Protein AF-A0A661G0C8-F1 (afdb_monomer)

Structure (mmCIF, N/CA/C/O backbone):
data_AF-A0A661G0C8-F1
#
_entry.id   AF-A0A661G0C8-F1
#
loop_
_atom_site.group_PDB
_atom_site.id
_atom_site.type_symbol
_atom_site.label_atom_id
_atom_site.label_alt_id
_atom_site.label_comp_id
_atom_site.label_asym_id
_atom_site.label_entity_id
_atom_site.label_seq_id
_atom_site.pdbx_PDB_ins_code
_atom_site.Cartn_x
_atom_site.Cartn_y
_atom_site.Cartn_z
_atom_site.occupancy
_atom_site.B_iso_or_equiv
_atom_site.auth_seq_id
_atom_site.auth_comp_id
_atom_site.auth_asym_id
_atom_site.auth_atom_id
_atom_site.pdbx_PDB_model_num
ATOM 1 N N . GLN A 1 1 ? 40.778 18.932 -29.392 1.00 34.50 1 GLN A N 1
ATOM 2 C CA . GLN A 1 1 ? 40.330 17.530 -29.372 1.00 34.50 1 GLN A CA 1
ATOM 3 C C . GLN A 1 1 ? 38.994 17.546 -28.646 1.00 34.50 1 GLN A C 1
ATOM 5 O O . GLN A 1 1 ? 38.975 17.921 -27.484 1.00 34.50 1 GLN A O 1
ATOM 10 N N . ILE A 1 2 ? 37.889 17.387 -29.379 1.00 37.47 2 ILE A N 1
ATOM 11 C CA . ILE A 1 2 ? 36.532 17.339 -28.814 1.00 37.47 2 ILE A CA 1
ATOM 12 C C . ILE A 1 2 ? 36.236 15.849 -28.697 1.00 37.47 2 ILE A C 1
ATOM 14 O O . ILE A 1 2 ? 36.049 15.200 -29.720 1.00 37.47 2 ILE A O 1
ATOM 18 N N . ASP A 1 3 ? 36.336 15.325 -27.482 1.00 46.72 3 ASP A N 1
ATOM 19 C CA . ASP A 1 3 ? 36.313 13.892 -27.171 1.00 46.72 3 ASP A CA 1
ATOM 20 C C . ASP A 1 3 ? 35.103 13.593 -26.272 1.00 46.72 3 ASP A C 1
ATOM 22 O O . ASP A 1 3 ? 35.234 13.063 -25.181 1.00 46.72 3 ASP A O 1
ATOM 26 N N . ASP A 1 4 ? 33.919 14.047 -26.695 1.00 51.88 4 ASP A N 1
ATOM 27 C CA . ASP A 1 4 ? 32.656 13.815 -25.987 1.00 51.88 4 ASP A CA 1
ATOM 28 C C . ASP A 1 4 ? 31.563 13.468 -27.008 1.00 51.88 4 ASP A C 1
ATOM 30 O O . ASP A 1 4 ? 31.320 14.225 -27.953 1.00 51.88 4 ASP A O 1
ATOM 34 N N . GLU A 1 5 ? 30.911 12.319 -26.820 1.00 61.88 5 GLU A N 1
ATOM 35 C CA . GLU A 1 5 ? 29.908 11.756 -27.729 1.00 61.88 5 GLU A CA 1
ATOM 36 C C . GLU A 1 5 ? 28.669 12.669 -27.838 1.00 61.88 5 GLU A C 1
ATOM 38 O O . GLU A 1 5 ? 27.833 12.768 -26.935 1.00 61.88 5 GLU A O 1
ATOM 43 N N . LEU A 1 6 ? 28.555 13.382 -28.963 1.00 59.53 6 LEU A N 1
ATOM 44 C CA . LEU A 1 6 ? 27.389 14.190 -29.309 1.00 59.53 6 LEU A CA 1
ATOM 45 C C . LEU A 1 6 ? 26.377 13.308 -30.050 1.00 59.53 6 LEU A C 1
ATOM 47 O O . LEU A 1 6 ? 26.647 12.848 -31.160 1.00 59.53 6 LEU A O 1
ATOM 51 N N . PHE A 1 7 ? 25.200 13.097 -29.465 1.00 67.44 7 PHE A N 1
ATOM 52 C CA . PHE A 1 7 ? 24.155 12.275 -30.070 1.00 67.44 7 PHE A CA 1
ATOM 53 C C . PHE A 1 7 ? 23.134 13.158 -30.785 1.00 67.44 7 PHE A C 1
ATOM 55 O O . PHE A 1 7 ? 22.632 14.132 -30.220 1.00 67.44 7 PHE A O 1
ATOM 62 N N . GLN A 1 8 ? 22.814 12.817 -32.031 1.00 76.19 8 GLN A N 1
ATOM 63 C CA . GLN A 1 8 ? 21.792 13.508 -32.810 1.00 76.19 8 GLN A CA 1
ATOM 64 C C . GLN A 1 8 ? 20.491 12.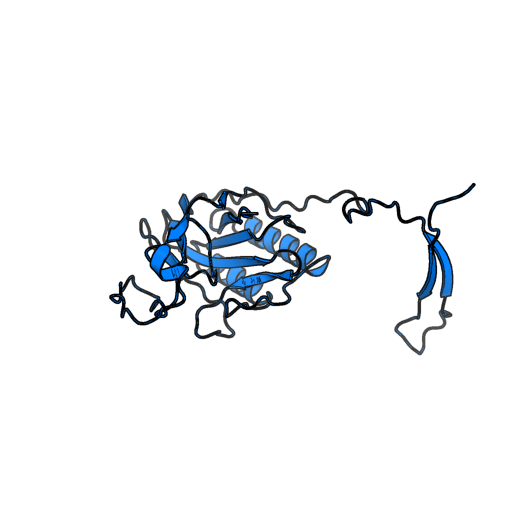709 -32.787 1.00 76.19 8 GLN A C 1
ATOM 66 O O . GLN A 1 8 ? 20.464 11.545 -33.185 1.00 76.19 8 GLN A O 1
ATOM 71 N N . TYR A 1 9 ? 19.406 13.362 -32.382 1.00 72.69 9 TYR A N 1
ATOM 72 C CA . TYR A 1 9 ? 18.067 12.787 -32.381 1.00 72.69 9 TYR A CA 1
ATOM 73 C C . TYR A 1 9 ? 17.151 13.550 -33.333 1.00 72.69 9 TYR A C 1
ATOM 75 O O . TYR A 1 9 ? 17.247 14.772 -33.476 1.00 72.69 9 TYR A O 1
ATOM 83 N N . TRP A 1 10 ? 16.242 12.809 -33.959 1.00 76.88 10 TRP A N 1
ATOM 84 C CA . TRP A 1 10 ? 15.170 13.347 -34.788 1.00 76.88 10 TRP A CA 1
ATOM 85 C C . TRP A 1 10 ? 13.856 13.187 -34.039 1.00 76.88 10 TRP A C 1
ATOM 87 O O . TRP A 1 10 ? 13.432 12.067 -33.761 1.00 76.88 10 TRP A O 1
ATOM 97 N N . ILE A 1 11 ? 13.218 14.304 -33.704 1.00 78.00 11 ILE A N 1
ATOM 98 C CA . ILE A 1 11 ? 11.911 14.306 -33.050 1.00 78.00 11 ILE A CA 1
ATOM 99 C C . ILE A 1 11 ? 10.881 14.653 -34.114 1.00 78.00 11 ILE A C 1
ATOM 101 O O . ILE A 1 11 ? 10.992 15.687 -34.770 1.00 78.00 11 ILE A O 1
ATOM 105 N N . THR A 1 12 ? 9.894 13.775 -34.284 1.00 79.88 12 THR A N 1
ATOM 106 C CA . THR A 1 12 ? 8.773 13.971 -35.207 1.00 79.88 12 THR A CA 1
ATOM 107 C C . THR A 1 12 ? 7.481 13.968 -34.407 1.00 79.88 12 THR A C 1
ATOM 109 O O . THR A 1 12 ? 7.162 12.982 -33.748 1.00 79.88 12 THR A O 1
ATOM 112 N N . ILE A 1 13 ? 6.749 15.077 -34.455 1.00 79.19 13 ILE A N 1
ATOM 113 C CA . ILE A 1 13 ? 5.451 15.235 -33.805 1.00 79.19 13 ILE A CA 1
ATOM 114 C C . ILE A 1 13 ? 4.390 15.112 -34.891 1.00 79.19 13 ILE A C 1
ATOM 116 O O . ILE A 1 13 ? 4.340 15.928 -35.813 1.00 79.19 13 ILE A O 1
ATOM 120 N N . THR A 1 14 ? 3.561 14.075 -34.783 1.00 81.38 14 THR A N 1
ATOM 121 C CA . THR A 1 14 ? 2.454 13.827 -35.713 1.00 81.38 14 THR A CA 1
ATOM 122 C C . THR A 1 14 ? 1.134 14.100 -34.993 1.00 81.38 14 THR A C 1
ATOM 124 O O . THR A 1 14 ? 0.958 13.593 -33.880 1.00 81.38 14 THR A O 1
ATOM 127 N N . PRO A 1 15 ? 0.220 14.895 -35.577 1.00 77.06 15 PRO A N 1
ATOM 128 C CA . PRO A 1 15 ? -1.116 15.075 -35.025 1.00 77.06 15 PRO A CA 1
ATOM 129 C C . PRO A 1 15 ? -1.840 13.731 -34.914 1.00 77.06 15 PRO A C 1
ATOM 131 O O . PRO A 1 15 ? -1.713 12.871 -35.782 1.00 77.06 15 PRO A O 1
ATOM 134 N N . VAL A 1 16 ? -2.592 13.547 -33.830 1.00 75.06 16 VAL A N 1
ATOM 135 C CA . VAL A 1 16 ? -3.344 12.306 -33.569 1.00 75.06 16 VAL A CA 1
ATOM 136 C C . VAL A 1 16 ? -4.598 12.214 -34.446 1.00 75.06 16 VAL A C 1
ATOM 138 O O . VAL A 1 16 ? -5.063 11.118 -34.746 1.00 75.06 16 VAL A O 1
ATOM 141 N N . ASP A 1 17 ? -5.133 13.363 -34.856 1.00 76.44 17 ASP A N 1
ATOM 142 C CA . ASP A 1 17 ? -6.307 13.459 -35.716 1.00 76.44 17 ASP A CA 1
ATOM 143 C C . ASP A 1 17 ? -5.880 13.561 -37.187 1.00 76.44 17 ASP A C 1
ATOM 145 O O . ASP A 1 17 ? -5.104 14.446 -37.555 1.00 76.44 17 ASP A O 1
ATOM 149 N N . ALA A 1 18 ? -6.376 12.636 -38.011 1.00 64.50 18 ALA A N 1
ATOM 150 C CA . ALA A 1 18 ? -6.033 12.532 -39.426 1.00 64.50 18 ALA A CA 1
ATOM 151 C C . ALA A 1 18 ? -6.626 13.672 -40.270 1.00 64.50 18 ALA A C 1
ATOM 153 O O . ALA A 1 18 ? -6.103 13.948 -41.348 1.00 64.50 18 ALA A O 1
ATOM 154 N N . ASP A 1 19 ? -7.661 14.349 -39.759 1.00 74.81 19 ASP A N 1
ATOM 155 C CA . ASP A 1 19 ? -8.306 15.498 -40.406 1.00 74.81 19 ASP A CA 1
ATOM 156 C C . ASP A 1 19 ? -7.775 16.845 -39.868 1.00 74.81 19 ASP A C 1
ATOM 158 O O . ASP A 1 19 ? -8.344 17.906 -40.128 1.00 74.81 19 ASP A O 1
ATOM 162 N N . SER A 1 20 ? -6.681 16.830 -39.096 1.00 72.69 20 SER A N 1
ATOM 163 C CA . SER A 1 20 ? -6.057 18.048 -38.578 1.00 72.69 20 SER A CA 1
ATOM 164 C C . SER A 1 20 ? -5.265 18.785 -39.662 1.00 72.69 20 SER A C 1
ATOM 166 O O . SER A 1 20 ? -4.346 18.229 -40.257 1.00 72.69 20 SER A O 1
ATOM 168 N N . ASP A 1 21 ? -5.525 20.086 -39.824 1.00 76.19 21 ASP A N 1
ATOM 169 C CA . ASP A 1 21 ? -4.741 20.989 -40.688 1.00 76.19 21 ASP A CA 1
ATOM 170 C C . ASP A 1 21 ? -3.297 21.230 -40.190 1.00 76.19 21 ASP A C 1
ATOM 172 O O . ASP A 1 21 ? -2.526 21.972 -40.806 1.00 76.19 21 ASP A O 1
ATOM 176 N N . MET A 1 22 ? -2.911 20.658 -39.044 1.00 66.25 22 MET A N 1
ATOM 177 C CA . MET A 1 22 ? -1.579 20.840 -38.479 1.00 66.25 22 MET A CA 1
ATOM 178 C C . MET A 1 22 ? -0.565 19.937 -39.203 1.00 66.25 22 MET A C 1
ATOM 180 O O . MET A 1 22 ? -0.700 18.716 -39.166 1.00 66.25 22 MET A O 1
ATOM 184 N N . PRO A 1 23 ? 0.487 20.486 -39.836 1.00 73.12 23 PRO A N 1
ATOM 185 C CA . PRO A 1 23 ? 1.487 19.663 -40.504 1.00 73.12 23 PRO A CA 1
ATOM 186 C C . PRO A 1 23 ? 2.342 18.902 -39.484 1.00 73.12 23 PRO A C 1
ATOM 188 O O . PRO A 1 23 ? 2.612 19.396 -38.389 1.00 73.12 23 PRO A O 1
ATOM 191 N N . THR A 1 24 ? 2.829 17.718 -39.865 1.00 79.44 24 THR A N 1
ATOM 192 C CA . THR A 1 24 ? 3.857 17.003 -39.099 1.00 79.44 24 THR A CA 1
ATOM 193 C C . THR A 1 24 ? 5.080 17.900 -38.921 1.00 79.44 24 THR A C 1
ATOM 195 O O . THR A 1 24 ? 5.656 18.388 -39.895 1.00 79.44 24 THR A O 1
ATOM 198 N N . LEU A 1 25 ? 5.489 18.105 -37.670 1.00 76.69 25 LEU A N 1
ATOM 199 C CA . LEU A 1 25 ? 6.657 18.911 -37.334 1.00 76.69 25 LEU A CA 1
ATOM 200 C C . LEU A 1 25 ? 7.832 17.986 -37.030 1.00 76.69 25 LEU A C 1
ATOM 202 O O . LEU A 1 25 ? 7.742 17.133 -36.146 1.00 76.69 25 LEU A O 1
ATOM 206 N N . SER A 1 26 ? 8.948 18.185 -37.728 1.00 79.31 26 SER A N 1
ATOM 207 C CA . SER A 1 26 ? 10.201 17.476 -37.460 1.00 79.31 26 SER A CA 1
ATOM 208 C C . SER A 1 26 ? 11.300 18.469 -37.111 1.00 79.31 26 SER A C 1
ATOM 210 O O . SER A 1 26 ? 11.477 19.476 -37.793 1.00 79.31 26 SER A O 1
ATOM 212 N N . SER A 1 27 ? 12.056 18.173 -36.058 1.00 73.94 27 SER A N 1
ATOM 213 C CA . SER A 1 27 ? 13.219 18.961 -35.648 1.00 73.94 27 SER A CA 1
ATOM 214 C C . SER A 1 27 ? 14.361 18.041 -35.230 1.00 73.94 27 SER A C 1
ATOM 216 O O . SER A 1 27 ? 14.133 16.937 -34.723 1.00 73.94 27 SER A O 1
ATOM 218 N N . ASN A 1 28 ? 15.596 18.488 -35.452 1.00 70.19 28 ASN A N 1
ATOM 219 C CA . ASN A 1 28 ? 16.790 17.808 -34.977 1.00 70.19 28 ASN A CA 1
ATOM 220 C C . ASN A 1 28 ? 17.304 18.463 -33.692 1.00 70.19 28 ASN A C 1
ATOM 222 O O . ASN A 1 28 ? 17.418 19.682 -33.588 1.00 70.19 28 ASN A O 1
ATOM 226 N N . ALA A 1 29 ? 17.659 17.631 -32.718 1.00 74.56 29 ALA A N 1
ATOM 227 C CA . ALA A 1 29 ? 18.289 18.070 -31.483 1.00 74.56 29 ALA A CA 1
ATOM 228 C C . ALA A 1 29 ? 19.624 17.347 -31.307 1.00 74.56 29 ALA A C 1
ATOM 230 O O . ALA A 1 29 ? 19.714 16.130 -31.486 1.00 74.56 29 ALA A O 1
ATOM 231 N N . TYR A 1 30 ? 20.657 18.105 -30.942 1.00 71.44 30 TYR A N 1
ATOM 232 C CA . TYR A 1 30 ? 21.939 17.556 -30.519 1.00 71.44 30 TYR A CA 1
ATOM 233 C C . TYR A 1 30 ? 21.961 17.519 -28.999 1.00 71.44 30 TYR A C 1
ATOM 235 O O . TYR A 1 30 ? 21.834 18.557 -28.348 1.00 71.44 30 TYR A O 1
ATOM 243 N N . ILE A 1 31 ? 22.106 16.325 -28.437 1.00 67.12 31 ILE A N 1
ATOM 244 C CA . ILE A 1 31 ? 22.124 16.115 -26.995 1.00 67.12 31 ILE A CA 1
ATOM 245 C C . ILE A 1 31 ? 23.509 15.608 -26.618 1.00 67.12 31 ILE A C 1
ATOM 247 O O . ILE A 1 31 ? 23.975 14.582 -27.114 1.00 67.12 31 ILE A O 1
ATOM 251 N N . ARG A 1 32 ? 24.167 16.338 -25.719 1.00 66.12 32 ARG A N 1
ATOM 252 C CA . ARG A 1 32 ? 25.371 15.861 -25.044 1.00 66.12 32 ARG A CA 1
ATOM 253 C C . ARG A 1 32 ? 24.924 15.079 -23.816 1.00 66.12 32 ARG A C 1
ATOM 255 O O . ARG A 1 32 ? 24.377 15.665 -22.885 1.00 66.12 32 ARG A O 1
ATOM 262 N N . ILE A 1 33 ? 25.130 13.767 -23.837 1.00 57.38 33 ILE A N 1
ATOM 263 C CA . ILE A 1 33 ? 24.841 12.889 -22.703 1.00 57.38 33 ILE A CA 1
ATOM 264 C C . ILE A 1 33 ? 26.143 12.801 -21.895 1.00 57.38 33 ILE A C 1
ATOM 266 O O . ILE A 1 33 ? 27.083 12.171 -22.369 1.00 57.38 33 ILE A O 1
ATOM 270 N N . PRO A 1 34 ? 26.280 13.469 -20.734 1.00 49.12 34 PRO A N 1
ATOM 271 C CA . PRO A 1 34 ? 27.475 13.302 -19.910 1.00 49.12 34 PRO A CA 1
ATOM 272 C C . PRO A 1 34 ? 27.651 11.825 -19.525 1.00 49.12 34 PRO A C 1
ATOM 274 O O . PRO A 1 34 ? 26.665 11.168 -19.201 1.00 49.12 34 PRO A O 1
ATOM 277 N N . GLU A 1 35 ? 28.894 11.323 -19.479 1.00 52.88 35 GLU A N 1
ATOM 278 C CA . GLU A 1 35 ? 29.243 9.928 -19.110 1.00 52.88 35 GLU A CA 1
ATOM 279 C C . GLU A 1 35 ? 28.637 9.461 -17.768 1.00 52.88 35 GLU A C 1
ATOM 281 O O . GLU A 1 35 ? 28.561 8.271 -17.472 1.00 52.88 35 GLU A O 1
ATOM 286 N N . LYS A 1 36 ? 28.162 10.407 -16.949 1.00 44.09 36 LYS A N 1
ATOM 287 C CA . LYS A 1 36 ? 27.339 10.173 -15.762 1.00 44.09 36 LYS A CA 1
ATOM 288 C C . LYS A 1 36 ? 25.913 10.667 -15.988 1.00 44.09 36 LYS A C 1
ATOM 290 O O . LYS A 1 36 ? 25.457 11.591 -15.316 1.00 44.09 36 LYS A O 1
ATOM 295 N N . PHE A 1 37 ? 25.192 10.050 -16.916 1.00 39.72 37 PHE A N 1
ATOM 296 C CA . PHE A 1 37 ? 23.749 10.236 -17.004 1.00 39.72 37 PHE A CA 1
ATOM 297 C C . PHE A 1 37 ? 23.081 9.404 -15.905 1.00 39.72 37 PHE A C 1
ATOM 299 O O . PHE A 1 37 ? 22.673 8.264 -16.103 1.00 39.72 37 PHE A O 1
ATOM 306 N N . SER A 1 38 ? 23.017 9.969 -14.701 1.00 41.97 38 SER A N 1
ATOM 307 C CA . SER A 1 38 ? 21.996 9.574 -13.736 1.00 41.97 38 SER A CA 1
ATOM 308 C C . SER A 1 38 ? 20.711 10.283 -14.145 1.00 41.97 38 SER A C 1
ATOM 310 O O . SER A 1 38 ? 20.722 11.501 -14.316 1.00 41.97 38 SER A O 1
ATOM 312 N N . ALA A 1 39 ? 19.604 9.552 -14.277 1.00 42.09 39 ALA A N 1
ATOM 313 C CA . ALA A 1 39 ? 18.277 10.073 -14.625 1.00 42.09 39 ALA A CA 1
ATOM 314 C C . ALA A 1 39 ? 17.695 11.096 -13.611 1.00 42.09 39 ALA A C 1
ATOM 316 O O . ALA A 1 39 ? 16.520 11.432 -13.673 1.00 42.09 39 ALA A O 1
ATOM 317 N N . ALA A 1 40 ? 18.508 11.606 -12.684 1.00 44.16 40 ALA A N 1
ATOM 318 C CA . ALA A 1 40 ? 18.145 12.524 -11.612 1.00 44.16 40 ALA A CA 1
ATOM 319 C C . ALA A 1 40 ? 18.230 14.022 -11.984 1.00 44.16 40 ALA A C 1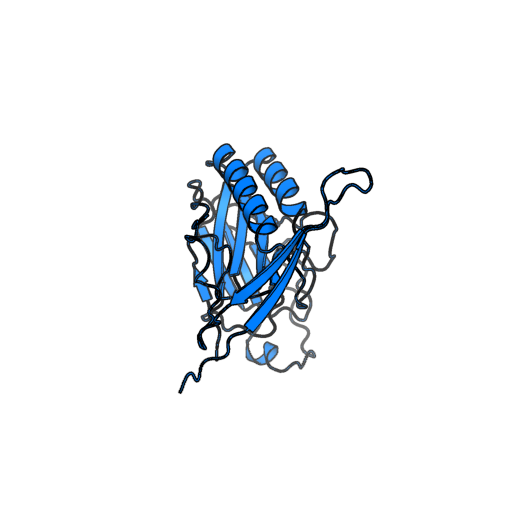
ATOM 321 O O . ALA A 1 40 ? 18.054 14.865 -11.110 1.00 44.16 40 ALA A O 1
ATOM 322 N N . ALA A 1 41 ? 18.553 14.381 -13.234 1.00 35.41 41 ALA A N 1
ATOM 323 C CA . ALA A 1 41 ? 18.856 15.771 -13.613 1.00 35.41 41 ALA A CA 1
ATOM 324 C C . ALA A 1 41 ? 17.807 16.468 -14.504 1.00 35.41 41 ALA A C 1
ATOM 326 O O . ALA A 1 41 ? 18.058 17.578 -14.972 1.00 35.41 41 ALA A O 1
ATOM 327 N N . LEU A 1 42 ? 16.640 15.863 -14.736 1.00 36.91 42 LEU A N 1
ATOM 328 C CA . LEU A 1 42 ? 15.519 16.538 -15.391 1.00 36.91 42 LEU A CA 1
ATOM 329 C C . LEU A 1 42 ? 14.352 16.644 -14.414 1.00 36.91 42 LEU A C 1
ATOM 331 O O . LEU A 1 42 ? 13.916 15.643 -13.857 1.00 36.91 42 LEU A O 1
ATOM 335 N N . GLU A 1 43 ? 13.860 17.877 -14.293 1.00 37.50 43 GLU A N 1
ATOM 336 C CA . GLU A 1 43 ? 12.795 18.371 -13.416 1.00 37.50 43 GLU A CA 1
ATOM 337 C C . GLU A 1 43 ? 13.281 18.740 -12.003 1.00 37.50 43 GLU A C 1
ATOM 339 O O . GLU A 1 43 ? 14.053 17.991 -11.398 1.00 37.50 43 GLU A O 1
ATOM 344 N N . PRO A 1 44 ? 12.826 19.870 -11.415 1.00 35.41 44 PRO A N 1
ATOM 345 C CA . PRO A 1 44 ? 12.812 19.940 -9.964 1.00 35.41 44 PRO A CA 1
ATOM 346 C C . PRO A 1 44 ? 12.060 18.686 -9.527 1.00 35.41 44 PRO A C 1
ATOM 348 O O . PRO A 1 44 ? 10.936 18.473 -9.982 1.00 35.41 44 PRO A O 1
ATOM 351 N N . GLU A 1 45 ? 12.688 17.821 -8.726 1.00 43.31 45 GLU A N 1
ATOM 352 C CA . GLU A 1 45 ? 11.965 16.776 -8.016 1.00 43.31 45 GLU A CA 1
ATOM 353 C C . GLU A 1 45 ? 10.826 17.492 -7.294 1.00 43.31 45 GLU A C 1
ATOM 355 O O . GLU A 1 45 ? 11.003 18.039 -6.203 1.00 43.31 45 GLU A O 1
ATOM 360 N N . VAL A 1 46 ? 9.641 17.530 -7.902 1.00 42.78 46 VAL A N 1
ATOM 361 C CA . VAL A 1 46 ? 8.420 17.714 -7.155 1.00 42.78 46 VAL A CA 1
ATOM 362 C C . VAL A 1 46 ? 8.407 16.457 -6.315 1.00 42.78 46 VAL A C 1
ATOM 364 O O . VAL A 1 46 ? 8.008 15.381 -6.764 1.00 42.78 46 VAL A O 1
ATOM 367 N N . ARG A 1 47 ? 8.989 16.571 -5.121 1.00 45.94 47 ARG A N 1
ATOM 368 C CA . ARG A 1 47 ? 8.881 15.593 -4.060 1.00 45.94 47 ARG A CA 1
ATOM 369 C C . ARG A 1 47 ? 7.414 15.601 -3.689 1.00 45.94 47 ARG A C 1
ATOM 371 O O . ARG A 1 47 ? 7.014 16.236 -2.720 1.00 45.94 47 ARG A O 1
ATOM 378 N N . ILE A 1 48 ? 6.604 14.919 -4.490 1.00 51.34 48 ILE A N 1
ATOM 379 C CA . ILE A 1 48 ? 5.281 14.486 -4.080 1.00 51.34 48 ILE A CA 1
ATOM 380 C C . ILE A 1 48 ? 5.546 13.381 -3.069 1.00 51.34 48 ILE A C 1
ATOM 382 O O . ILE A 1 48 ? 5.517 12.192 -3.366 1.00 51.34 48 ILE A O 1
ATOM 386 N N . SER A 1 49 ? 5.938 13.815 -1.877 1.00 55.94 49 SER A N 1
ATOM 387 C CA . SER A 1 49 ? 5.950 12.998 -0.690 1.00 55.94 49 SER A CA 1
ATOM 388 C C . SER A 1 49 ? 4.561 13.154 -0.114 1.00 55.94 49 SER A C 1
ATOM 390 O O . SER A 1 49 ? 4.244 14.194 0.461 1.00 55.94 49 SER A O 1
ATOM 392 N N . MET A 1 50 ? 3.722 12.137 -0.287 1.00 67.69 50 MET A N 1
ATOM 393 C CA . MET A 1 50 ? 2.503 12.057 0.504 1.00 67.69 50 MET A CA 1
ATOM 394 C C . MET A 1 50 ? 2.924 12.040 1.977 1.00 67.69 50 MET A C 1
ATOM 396 O O . MET A 1 50 ? 3.721 11.187 2.382 1.00 67.69 50 MET A O 1
ATOM 400 N N . ALA A 1 51 ? 2.464 13.027 2.746 1.00 63.00 51 ALA A N 1
ATOM 401 C CA . ALA A 1 51 ? 2.739 13.090 4.171 1.00 63.00 51 ALA A CA 1
ATOM 402 C C . ALA A 1 51 ? 2.117 11.876 4.876 1.00 63.00 51 ALA A C 1
ATOM 404 O O . ALA A 1 51 ? 1.158 11.261 4.394 1.00 63.00 51 ALA A O 1
ATOM 405 N N . LYS A 1 52 ? 2.704 11.488 6.007 1.00 65.94 52 LYS A N 1
ATOM 406 C CA . LYS A 1 52 ? 2.122 10.439 6.837 1.00 65.94 52 LYS A CA 1
ATOM 407 C C . LYS A 1 52 ? 0.764 10.915 7.355 1.00 65.94 52 LYS A C 1
ATOM 409 O O . LYS A 1 52 ? 0.658 12.059 7.775 1.00 65.94 52 LYS A O 1
ATOM 414 N N . ALA A 1 53 ? -0.251 10.058 7.290 1.00 68.06 53 ALA A N 1
ATOM 415 C CA . ALA A 1 53 ? -1.547 10.380 7.873 1.00 68.06 53 ALA A CA 1
ATOM 416 C C . ALA A 1 53 ? -1.456 10.333 9.410 1.00 68.06 53 ALA A C 1
ATOM 418 O O . ALA A 1 53 ? -0.803 9.447 9.969 1.00 68.06 53 ALA A O 1
ATOM 419 N N . ASP A 1 54 ? -2.107 11.280 10.085 1.00 66.81 54 ASP A N 1
ATOM 420 C CA . ASP A 1 54 ? -1.956 11.505 11.531 1.00 66.81 54 ASP A CA 1
ATOM 421 C C . ASP A 1 54 ? -2.778 10.544 12.413 1.00 66.81 54 ASP A C 1
ATOM 423 O O . ASP A 1 54 ? -2.678 10.590 13.640 1.00 66.81 54 ASP A O 1
ATOM 427 N N . ALA A 1 55 ? -3.556 9.622 11.829 1.00 82.69 55 ALA A N 1
ATOM 428 C CA . ALA A 1 55 ? -4.408 8.710 12.596 1.00 82.69 55 ALA A CA 1
ATOM 429 C C . ALA A 1 55 ? -3.632 7.791 13.566 1.00 82.69 55 ALA A C 1
ATOM 431 O O . ALA A 1 55 ? -4.169 7.399 14.603 1.00 82.69 55 ALA A O 1
ATOM 432 N N . GLY A 1 56 ? -2.382 7.434 13.243 1.00 86.56 56 GLY A N 1
ATOM 433 C CA . GLY A 1 56 ? -1.422 6.819 14.172 1.00 86.56 56 GLY A CA 1
ATOM 434 C C . GLY A 1 56 ? -1.807 5.461 14.779 1.00 86.56 56 GLY A C 1
ATOM 435 O O . GLY A 1 56 ? -1.232 5.068 15.797 1.00 86.56 56 GLY A O 1
ATOM 436 N N . PHE A 1 57 ? -2.772 4.739 14.201 1.00 92.00 57 PHE A N 1
ATOM 437 C CA . PHE A 1 57 ? -3.265 3.462 14.733 1.00 92.00 57 PHE A CA 1
ATOM 438 C C . PHE A 1 57 ? -2.501 2.236 14.221 1.00 92.00 57 PHE A C 1
ATOM 440 O O . PHE A 1 57 ? -2.666 1.141 14.767 1.00 92.00 57 PHE A O 1
ATOM 447 N N . LEU A 1 58 ? -1.691 2.369 13.168 1.00 90.69 58 LEU A N 1
ATOM 448 C CA . LEU A 1 58 ? -0.694 1.363 12.824 1.00 90.69 58 LEU A CA 1
ATOM 449 C C . LEU A 1 58 ? 0.505 1.603 13.734 1.00 90.69 58 LEU A C 1
ATOM 451 O O . LEU A 1 58 ? 1.163 2.638 13.629 1.00 90.69 58 LEU A O 1
ATOM 455 N N . ASP A 1 59 ? 0.809 0.666 14.627 1.00 88.75 59 ASP A N 1
ATOM 456 C CA . ASP A 1 59 ? 1.868 0.808 15.636 1.00 88.75 59 ASP A CA 1
ATOM 457 C C . ASP A 1 59 ? 3.150 0.056 15.249 1.00 88.75 59 ASP A C 1
ATOM 459 O O . ASP A 1 59 ? 4.260 0.541 15.489 1.00 88.75 59 ASP A O 1
ATOM 463 N N . THR A 1 60 ? 2.999 -1.068 14.549 1.00 88.56 60 THR A N 1
ATOM 464 C CA . THR A 1 60 ? 4.089 -1.965 14.166 1.00 88.56 60 THR A CA 1
ATOM 465 C C . THR A 1 60 ? 4.036 -2.266 12.673 1.00 88.56 60 THR A C 1
ATOM 467 O O . THR A 1 60 ? 2.993 -2.636 12.138 1.00 88.56 60 THR A O 1
ATOM 470 N N . LEU A 1 61 ? 5.183 -2.147 12.005 1.00 89.81 61 LEU A N 1
ATOM 471 C CA . LEU A 1 61 ? 5.425 -2.714 10.682 1.00 89.81 61 LEU A CA 1
ATOM 472 C C . LEU A 1 61 ? 6.852 -3.266 10.687 1.00 89.81 61 LEU A C 1
ATOM 474 O O . LEU A 1 61 ? 7.785 -2.509 10.955 1.00 89.81 61 LEU A O 1
ATOM 478 N N . GLN A 1 62 ? 7.015 -4.561 10.419 1.00 88.31 62 GLN A N 1
ATOM 479 C CA . GLN A 1 62 ? 8.323 -5.226 10.365 1.00 88.31 62 GLN A CA 1
ATOM 480 C C . GLN A 1 62 ? 8.314 -6.428 9.418 1.00 88.31 62 GLN A C 1
ATOM 482 O O . GLN A 1 62 ? 7.257 -6.987 9.125 1.00 88.31 62 GLN A O 1
ATOM 487 N N . ILE A 1 63 ? 9.493 -6.843 8.952 1.00 85.44 63 ILE A N 1
ATOM 488 C CA . ILE A 1 63 ? 9.661 -8.130 8.267 1.00 85.44 63 ILE A CA 1
ATOM 489 C C . ILE A 1 63 ? 10.043 -9.180 9.311 1.00 85.44 63 ILE A C 1
ATOM 491 O O . ILE A 1 63 ? 11.046 -9.020 10.008 1.00 85.44 63 ILE A O 1
ATOM 495 N N . VAL A 1 64 ? 9.257 -10.253 9.400 1.00 83.00 64 VAL A N 1
ATOM 496 C CA . VAL A 1 64 ? 9.510 -11.399 10.284 1.00 83.00 64 VAL A CA 1
ATOM 497 C C . VAL A 1 64 ? 9.809 -12.656 9.483 1.00 83.00 64 VAL A C 1
ATOM 499 O O . VAL A 1 64 ? 9.305 -12.851 8.376 1.00 83.00 64 VAL A O 1
ATOM 502 N N . GLU A 1 65 ? 10.623 -13.529 10.063 1.00 78.69 65 GLU A N 1
ATOM 503 C CA . GLU A 1 65 ? 10.938 -14.840 9.501 1.00 78.69 65 GLU A CA 1
ATOM 504 C C . GLU A 1 65 ? 9.860 -15.838 9.933 1.00 78.69 65 GLU A C 1
ATOM 506 O O . GLU A 1 65 ? 9.568 -15.981 11.120 1.00 78.69 65 GLU A O 1
ATOM 511 N N . LEU A 1 66 ? 9.254 -16.530 8.969 1.00 73.12 66 LEU A N 1
ATOM 512 C CA . LEU A 1 66 ? 8.270 -17.583 9.236 1.00 73.12 66 LEU A CA 1
ATOM 513 C C . LEU A 1 66 ? 8.945 -18.935 9.496 1.00 73.12 66 LEU A C 1
ATOM 515 O O . LEU A 1 66 ? 8.360 -19.825 10.111 1.00 73.12 66 LEU A O 1
ATOM 519 N N . ARG A 1 67 ? 10.174 -19.108 8.996 1.00 67.12 67 ARG A N 1
ATOM 520 C CA . ARG A 1 67 ? 10.967 -20.336 9.100 1.00 67.12 67 ARG A CA 1
ATOM 521 C C . ARG A 1 67 ? 12.419 -20.023 9.412 1.00 67.12 67 ARG A C 1
ATOM 523 O O . ARG A 1 67 ? 12.915 -18.944 9.117 1.00 67.12 67 ARG A O 1
ATOM 530 N N . ASN A 1 68 ? 13.123 -21.019 9.947 1.00 56.91 68 ASN A N 1
ATOM 531 C CA . ASN A 1 68 ? 14.564 -20.932 10.156 1.00 56.91 68 ASN A CA 1
ATOM 532 C C . ASN A 1 68 ? 15.286 -20.695 8.813 1.00 56.91 68 ASN A C 1
ATOM 534 O O . ASN A 1 68 ? 15.164 -21.518 7.901 1.00 56.91 68 ASN A O 1
ATOM 538 N N . VAL A 1 69 ? 16.071 -19.615 8.725 1.00 53.72 69 VAL A N 1
ATOM 539 C CA . VAL A 1 69 ? 16.807 -19.141 7.532 1.00 53.72 69 VAL A CA 1
ATOM 540 C C . VAL A 1 69 ? 17.564 -20.250 6.792 1.00 53.72 69 VAL A C 1
ATOM 542 O O . VAL A 1 69 ? 17.594 -20.270 5.562 1.00 53.72 69 VAL A O 1
ATOM 545 N N . ARG A 1 70 ? 18.128 -21.234 7.510 1.00 51.34 70 ARG A N 1
ATOM 546 C CA . ARG A 1 70 ? 18.850 -22.362 6.882 1.00 51.34 70 ARG A CA 1
ATOM 547 C C . ARG A 1 70 ? 17.950 -23.252 6.022 1.00 51.34 70 ARG A C 1
ATOM 549 O O . ARG A 1 70 ? 18.416 -23.827 5.044 1.00 51.34 70 ARG A O 1
ATOM 556 N N . SER A 1 71 ? 16.672 -23.355 6.378 1.00 53.00 71 SER A N 1
ATOM 557 C CA . SER A 1 71 ? 15.672 -24.126 5.626 1.00 53.00 71 SER A CA 1
ATOM 558 C C . SER A 1 71 ? 15.179 -23.361 4.395 1.00 53.00 71 SER A C 1
ATOM 560 O O . SER A 1 71 ? 14.796 -23.984 3.411 1.00 53.00 71 SER A O 1
ATOM 562 N N . CYS A 1 72 ? 15.241 -22.028 4.438 1.00 54.69 72 CYS A N 1
ATOM 563 C CA . CYS A 1 72 ? 14.875 -21.131 3.341 1.00 54.69 72 CYS A CA 1
ATOM 564 C C . CYS A 1 72 ? 15.948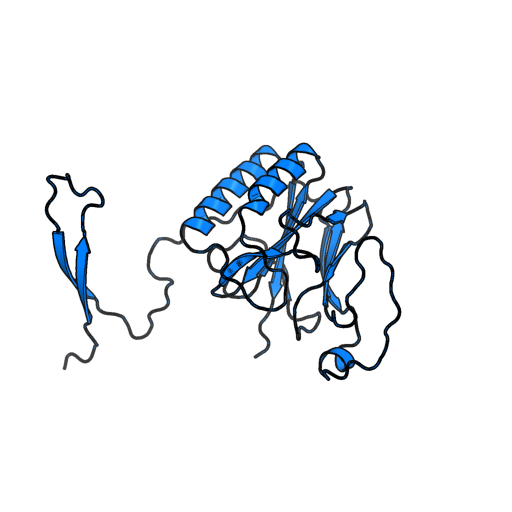 -21.061 2.250 1.00 54.69 72 CYS A C 1
ATOM 566 O O . CYS A 1 72 ? 15.629 -21.078 1.069 1.00 54.69 72 CYS A O 1
ATOM 568 N N . ALA A 1 73 ? 17.225 -21.086 2.635 1.00 51.28 73 ALA A N 1
ATOM 569 C CA . ALA A 1 73 ? 18.340 -21.011 1.691 1.00 51.28 73 ALA A CA 1
ATOM 570 C C . ALA A 1 73 ? 18.607 -22.313 0.905 1.00 51.28 73 ALA A C 1
ATOM 572 O O . ALA A 1 73 ? 19.324 -22.289 -0.089 1.00 51.28 73 ALA A O 1
ATOM 573 N N . SER A 1 74 ? 18.091 -23.466 1.352 1.00 46.03 74 SER A N 1
ATOM 574 C CA . SER A 1 74 ? 18.493 -24.777 0.808 1.00 46.03 74 SER A CA 1
ATOM 575 C C . SER A 1 74 ? 17.573 -25.374 -0.260 1.00 46.03 74 SER A C 1
ATOM 577 O O . SER A 1 74 ? 17.892 -26.452 -0.754 1.00 46.03 74 SER A O 1
ATOM 579 N N . GLY A 1 75 ? 16.425 -24.773 -0.599 1.00 46.66 75 GLY A N 1
ATOM 580 C CA . GLY A 1 75 ? 15.481 -25.347 -1.581 1.00 46.66 75 GLY A CA 1
ATOM 581 C C . GLY A 1 75 ? 14.994 -26.779 -1.267 1.00 46.66 75 GLY A C 1
ATOM 582 O O . GLY A 1 75 ? 14.312 -27.408 -2.074 1.00 46.66 75 GLY A O 1
ATOM 583 N N . ASN A 1 76 ? 15.338 -27.326 -0.095 1.00 40.12 76 ASN A N 1
ATOM 584 C CA . ASN A 1 76 ? 15.115 -28.722 0.260 1.00 40.12 76 ASN A CA 1
ATOM 585 C C . ASN A 1 76 ? 13.762 -28.847 0.952 1.00 40.12 76 ASN A C 1
ATOM 587 O O . ASN A 1 76 ? 13.634 -28.924 2.175 1.00 40.12 76 ASN A O 1
ATOM 591 N N . ASN A 1 77 ? 12.731 -28.853 0.120 1.00 45.59 77 ASN A N 1
ATOM 592 C CA . ASN A 1 77 ? 11.340 -28.769 0.521 1.0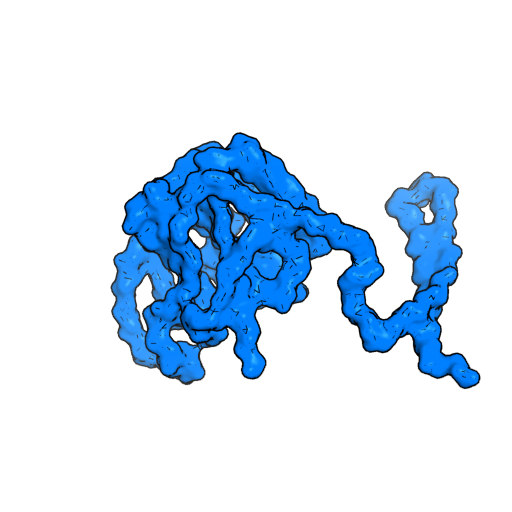0 45.59 77 ASN A CA 1
ATOM 593 C C . ASN A 1 77 ? 10.771 -30.137 0.951 1.00 45.59 77 ASN A C 1
ATOM 595 O O . ASN A 1 77 ? 9.799 -30.639 0.391 1.00 45.59 77 ASN A O 1
ATOM 599 N N . ARG A 1 78 ? 11.427 -30.810 1.911 1.00 40.38 78 ARG A N 1
ATOM 600 C CA . ARG A 1 78 ? 10.990 -32.131 2.417 1.00 40.38 78 ARG A CA 1
ATOM 601 C C . ARG A 1 78 ? 10.526 -32.150 3.868 1.00 40.38 78 ARG A C 1
ATOM 603 O O . ARG A 1 78 ? 10.028 -33.179 4.320 1.00 40.38 78 ARG A O 1
ATOM 610 N N . TYR A 1 79 ? 10.606 -31.035 4.586 1.00 41.28 79 TYR A N 1
ATOM 611 C CA . TYR A 1 79 ? 10.066 -30.956 5.939 1.00 41.28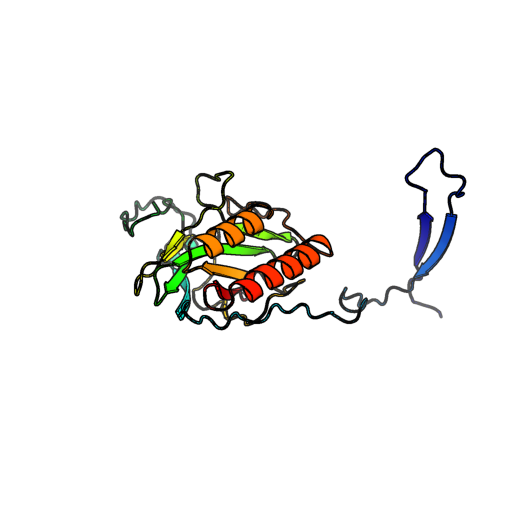 79 TYR A CA 1
ATOM 612 C C . TYR A 1 79 ? 8.684 -30.303 5.917 1.00 41.28 79 TYR A C 1
ATOM 614 O O . TYR A 1 79 ? 8.550 -29.094 5.754 1.00 41.28 79 TYR A O 1
ATOM 622 N N . ARG A 1 80 ? 7.642 -31.134 6.085 1.00 37.19 80 ARG A N 1
ATOM 623 C CA . ARG A 1 80 ? 6.280 -30.701 6.432 1.00 37.19 80 ARG A CA 1
ATOM 624 C C . ARG A 1 80 ? 6.354 -29.870 7.716 1.00 37.19 80 ARG A C 1
ATOM 626 O O . ARG A 1 80 ? 6.392 -30.434 8.806 1.00 37.19 80 ARG A O 1
ATOM 633 N N . ALA A 1 81 ? 6.393 -28.549 7.586 1.00 40.03 81 ALA A N 1
ATOM 634 C CA . ALA A 1 81 ? 6.262 -27.659 8.726 1.00 40.03 81 ALA A CA 1
ATOM 635 C C . ALA A 1 81 ? 4.795 -27.604 9.171 1.00 40.03 81 ALA A C 1
ATOM 637 O O . ALA A 1 81 ? 3.868 -27.581 8.356 1.00 40.03 81 ALA A O 1
ATOM 638 N N . SER A 1 82 ? 4.618 -27.615 10.485 1.00 35.59 82 SER A N 1
ATOM 639 C CA . SER A 1 82 ? 3.371 -27.453 11.218 1.00 35.59 82 SER A CA 1
ATOM 640 C C . SER A 1 82 ? 2.560 -26.285 10.653 1.00 35.59 82 SER A C 1
ATOM 642 O O . SER A 1 82 ? 3.080 -25.181 10.505 1.00 35.59 82 SER A O 1
ATOM 644 N N . ARG A 1 83 ? 1.276 -26.511 10.355 1.00 38.44 83 ARG A N 1
ATOM 645 C CA . ARG A 1 83 ? 0.326 -25.426 10.079 1.00 38.44 83 ARG A CA 1
ATOM 646 C C . ARG A 1 83 ? 0.187 -24.582 11.344 1.00 38.44 83 ARG A C 1
ATOM 648 O O . ARG A 1 83 ? -0.609 -24.919 12.215 1.00 38.44 83 ARG A O 1
ATOM 655 N N . GLU A 1 84 ? 0.926 -23.486 11.442 1.00 37.25 84 GLU A N 1
ATOM 656 C CA . GLU A 1 84 ? 0.554 -22.419 12.363 1.00 37.25 84 GLU A CA 1
ATOM 657 C C . GLU A 1 84 ? -0.665 -21.708 11.781 1.00 37.25 84 GLU A C 1
ATOM 659 O O . GLU A 1 84 ? -0.589 -20.892 10.864 1.00 37.25 84 GLU A O 1
ATOM 664 N N . THR A 1 85 ? -1.834 -22.093 12.280 1.00 35.50 85 THR A N 1
ATOM 665 C CA . THR A 1 85 ? -3.102 -21.438 11.985 1.00 35.50 85 THR A CA 1
ATOM 666 C C . THR A 1 85 ? -3.182 -20.133 12.770 1.00 35.50 85 THR A C 1
ATOM 668 O O . THR A 1 85 ? -3.828 -20.078 13.816 1.00 35.50 85 THR A O 1
ATOM 671 N N . SER A 1 86 ? -2.546 -19.069 12.275 1.00 37.44 86 SER A N 1
ATOM 672 C CA . SER A 1 86 ? -3.005 -17.718 12.598 1.00 37.44 86 SER A CA 1
ATOM 673 C C . SER A 1 86 ? -4.125 -17.362 11.617 1.00 37.44 86 SER A C 1
ATOM 675 O O . SER A 1 86 ? -4.040 -17.558 10.403 1.00 37.44 86 SER A O 1
ATOM 677 N N . SER A 1 87 ? -5.272 -16.982 12.170 1.00 39.00 87 SER A N 1
ATOM 678 C CA . SER A 1 87 ? -6.531 -16.832 11.445 1.00 39.00 87 SER A CA 1
ATOM 679 C C . SER A 1 87 ? -6.385 -15.903 10.233 1.00 39.00 87 SER A C 1
ATOM 681 O O . SER A 1 87 ? -6.037 -14.738 10.412 1.00 39.00 87 SER A O 1
ATOM 683 N N . SER A 1 88 ? -6.746 -16.412 9.045 1.00 39.47 88 SER A N 1
ATOM 684 C CA . SER A 1 88 ? -6.919 -15.740 7.733 1.00 39.47 88 SER A CA 1
ATOM 685 C C . SER A 1 88 ? -5.841 -15.920 6.646 1.00 39.47 88 SER A C 1
ATOM 687 O O . SER A 1 88 ? -5.973 -15.337 5.562 1.00 39.47 88 SER A O 1
ATOM 689 N N . TYR A 1 89 ? -4.850 -16.797 6.837 1.00 43.31 89 TYR A N 1
ATOM 690 C CA . TYR A 1 89 ? -4.042 -17.315 5.725 1.00 43.31 89 TYR A CA 1
ATOM 691 C C . TYR A 1 89 ? -3.538 -18.736 6.007 1.00 43.31 89 TYR A C 1
ATOM 693 O O . TYR A 1 89 ? -3.103 -19.040 7.112 1.00 43.31 89 TYR A O 1
ATOM 701 N N . SER A 1 90 ? -3.608 -19.620 5.010 1.00 42.06 90 SER A N 1
ATOM 702 C CA . SER A 1 90 ? -2.856 -20.876 5.041 1.00 42.06 90 SER A CA 1
ATOM 703 C C . SER A 1 90 ? -1.506 -20.566 4.419 1.00 42.06 90 SER A C 1
ATOM 705 O O . SER A 1 90 ? -1.454 -20.407 3.203 1.00 42.06 90 SER A O 1
ATOM 707 N N . PHE A 1 91 ? -0.452 -20.428 5.226 1.00 49.81 91 PHE A N 1
ATOM 708 C CA . PHE A 1 91 ? 0.906 -20.309 4.693 1.00 49.81 91 PHE A CA 1
ATOM 709 C C . PHE A 1 91 ? 1.132 -21.446 3.696 1.00 49.81 91 PHE A C 1
ATOM 711 O O . PHE A 1 91 ? 0.898 -22.618 4.028 1.00 49.81 91 PHE A O 1
ATOM 718 N N . ALA A 1 92 ? 1.510 -21.100 2.463 1.00 51.56 92 ALA A N 1
ATOM 719 C CA . ALA A 1 92 ? 1.979 -22.116 1.543 1.00 51.56 92 ALA A CA 1
ATOM 720 C C . ALA A 1 92 ? 3.228 -22.731 2.182 1.00 51.56 92 ALA A C 1
ATOM 722 O O . ALA A 1 92 ? 3.945 -22.071 2.935 1.00 51.56 92 ALA A O 1
ATOM 723 N N . GLY A 1 93 ? 3.483 -24.012 1.932 1.00 51.16 93 GLY A N 1
ATOM 724 C CA . GLY A 1 93 ? 4.588 -24.749 2.548 1.00 51.16 93 GLY A CA 1
ATOM 725 C C . GLY A 1 93 ? 5.989 -24.196 2.254 1.00 51.16 93 GLY A C 1
ATOM 726 O O . GLY A 1 93 ? 6.948 -24.837 2.672 1.00 51.16 93 GLY A O 1
ATOM 727 N N . ASP A 1 94 ? 6.102 -23.042 1.597 1.00 56.66 94 ASP A N 1
ATOM 728 C CA . ASP A 1 94 ? 7.302 -22.509 0.958 1.00 56.66 94 ASP A CA 1
ATOM 729 C C . ASP A 1 94 ? 7.570 -21.039 1.368 1.00 56.66 94 ASP A C 1
ATOM 731 O O . ASP A 1 94 ? 8.609 -20.491 1.013 1.00 56.66 94 ASP A O 1
ATOM 735 N N . ASP A 1 95 ? 6.678 -20.396 2.141 1.00 67.31 95 ASP A N 1
ATOM 736 C CA . ASP A 1 95 ? 6.827 -18.987 2.544 1.00 67.31 95 ASP A CA 1
ATOM 737 C C . ASP A 1 95 ? 7.871 -18.832 3.674 1.00 67.31 95 ASP A C 1
ATOM 739 O O . ASP A 1 95 ? 7.744 -19.428 4.749 1.00 67.31 95 ASP A O 1
ATOM 743 N N . CYS A 1 96 ? 8.897 -18.006 3.447 1.00 74.31 96 CYS A N 1
ATOM 744 C CA . CYS A 1 96 ? 10.018 -17.811 4.379 1.00 74.31 96 CYS A CA 1
ATOM 745 C C . CYS A 1 96 ? 9.935 -16.533 5.215 1.00 74.31 96 CYS A C 1
ATOM 747 O O . CYS A 1 96 ? 10.407 -16.510 6.354 1.00 74.31 96 CYS A O 1
ATOM 749 N N . TYR A 1 97 ? 9.295 -15.496 4.682 1.00 79.75 97 TYR A N 1
ATOM 750 C CA . TYR A 1 97 ? 9.202 -14.180 5.306 1.00 79.75 97 TYR A CA 1
ATOM 751 C C . TYR A 1 97 ? 7.778 -13.645 5.232 1.00 79.75 97 TYR A C 1
ATOM 753 O O . TYR A 1 97 ? 7.014 -14.004 4.336 1.00 79.75 97 TYR A O 1
ATOM 761 N N . ALA A 1 98 ? 7.426 -12.759 6.157 1.00 83.88 98 ALA A N 1
ATOM 762 C CA . ALA A 1 98 ? 6.163 -12.037 6.133 1.00 83.88 98 ALA A CA 1
ATOM 763 C C . ALA A 1 98 ? 6.333 -10.583 6.575 1.00 83.88 98 ALA A C 1
ATOM 765 O O . ALA A 1 98 ? 7.167 -10.280 7.425 1.00 83.88 98 ALA A O 1
ATOM 766 N N . LEU A 1 99 ? 5.488 -9.699 6.042 1.00 87.12 99 LEU A N 1
ATOM 767 C CA . LEU A 1 99 ? 5.205 -8.409 6.661 1.00 87.12 99 LEU A CA 1
ATOM 768 C C . LEU A 1 99 ? 4.282 -8.648 7.844 1.00 87.12 99 LEU A C 1
ATOM 770 O O . LEU A 1 99 ? 3.157 -9.121 7.673 1.00 87.12 99 LEU A O 1
ATOM 774 N N . GLU A 1 100 ? 4.758 -8.311 9.031 1.00 89.88 100 GLU A N 1
ATOM 775 C CA . GLU A 1 100 ? 3.956 -8.282 10.239 1.00 89.88 10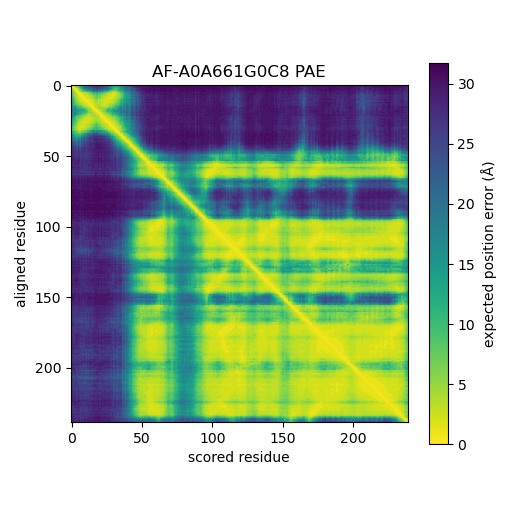0 GLU A CA 1
ATOM 776 C C . GLU A 1 100 ? 3.483 -6.855 10.498 1.00 89.88 100 GLU A C 1
ATOM 778 O O . GLU A 1 100 ? 4.282 -5.916 10.534 1.00 89.88 100 GLU A O 1
ATOM 783 N N . VAL A 1 101 ? 2.171 -6.707 10.662 1.00 91.12 101 VAL A N 1
ATOM 784 C CA . VAL A 1 101 ? 1.512 -5.426 10.917 1.00 91.12 101 VAL A CA 1
ATOM 785 C C . VAL A 1 101 ? 0.753 -5.522 12.227 1.00 91.12 101 VAL A C 1
ATOM 787 O O . VAL A 1 101 ? -0.054 -6.437 12.409 1.00 91.12 101 VAL A O 1
ATOM 790 N N . GLY A 1 102 ? 1.006 -4.571 13.119 1.00 91.81 102 GLY A N 1
ATOM 791 C CA . GLY A 1 102 ? 0.229 -4.351 14.333 1.00 91.81 102 GLY A CA 1
ATOM 792 C C . GLY A 1 102 ? -0.716 -3.165 14.167 1.00 91.81 102 GLY A C 1
ATOM 793 O O . GLY A 1 102 ? -0.441 -2.235 13.401 1.00 91.81 102 GLY A O 1
ATOM 794 N N . SER A 1 103 ? -1.840 -3.212 14.878 1.00 92.56 103 SER A N 1
ATOM 795 C CA . SER A 1 103 ? -2.729 -2.065 14.992 1.00 92.56 103 SER A CA 1
ATOM 796 C C . SER A 1 103 ? -3.368 -1.961 16.372 1.00 92.56 103 SER A C 1
ATOM 798 O O . SER A 1 103 ? -3.768 -2.963 16.973 1.00 92.56 103 SER A O 1
ATOM 800 N N . THR A 1 104 ? -3.520 -0.727 16.850 1.00 94.00 104 THR A N 1
ATOM 801 C CA . THR A 1 104 ? -4.244 -0.387 18.082 1.00 94.00 104 THR A CA 1
ATOM 802 C C . THR A 1 104 ? -5.761 -0.297 17.872 1.00 94.00 104 THR A C 1
ATOM 804 O O . THR A 1 104 ? -6.514 -0.195 18.841 1.00 94.00 104 THR A O 1
ATOM 807 N N . ALA A 1 105 ? -6.241 -0.409 16.630 1.00 92.56 105 ALA A N 1
ATOM 808 C CA . ALA A 1 105 ? -7.653 -0.366 16.262 1.00 92.56 105 ALA A CA 1
ATOM 809 C C . ALA A 1 105 ? -8.027 -1.529 15.328 1.00 92.56 105 ALA A C 1
ATOM 811 O O . ALA A 1 105 ? -7.177 -2.132 14.672 1.00 92.56 105 ALA A O 1
ATOM 812 N N . ASP A 1 106 ? -9.318 -1.845 15.251 1.00 93.50 106 ASP A N 1
ATOM 813 C CA . ASP A 1 106 ? -9.827 -2.708 14.189 1.00 93.50 106 ASP A CA 1
ATOM 814 C C . ASP A 1 106 ? -9.717 -1.957 12.853 1.00 93.50 106 ASP A C 1
ATOM 816 O O . ASP A 1 106 ? -10.286 -0.877 12.695 1.00 93.50 106 ASP A O 1
ATOM 820 N N . ALA A 1 107 ? -8.982 -2.522 11.896 1.00 94.44 107 ALA A N 1
ATOM 821 C CA . ALA A 1 107 ? -8.681 -1.859 10.633 1.00 94.44 107 ALA A CA 1
ATOM 822 C C . ALA A 1 107 ? -8.684 -2.824 9.444 1.00 94.44 107 ALA A C 1
ATOM 824 O O . ALA A 1 107 ? -8.317 -3.998 9.542 1.00 94.44 107 ALA A O 1
ATOM 825 N N . VAL A 1 108 ? -9.070 -2.303 8.284 1.00 94.25 108 VAL A N 1
ATOM 826 C CA . VAL A 1 108 ? -8.929 -2.963 6.988 1.00 94.25 108 VAL A CA 1
ATOM 827 C C . VAL A 1 108 ? -7.585 -2.561 6.399 1.00 94.25 108 VAL A C 1
ATOM 829 O O . VAL A 1 108 ? -7.343 -1.381 6.180 1.00 94.25 108 VAL A O 1
ATOM 832 N N . VAL A 1 109 ? -6.719 -3.537 6.150 1.00 93.50 109 VAL A N 1
ATOM 833 C CA . VAL A 1 109 ? -5.317 -3.351 5.777 1.00 93.50 109 VAL A CA 1
ATOM 834 C C . VAL A 1 109 ? -5.060 -3.831 4.355 1.00 93.50 109 VAL A C 1
ATOM 836 O O . VAL A 1 109 ? -5.477 -4.925 3.964 1.00 93.50 109 VAL A O 1
ATOM 839 N N . PHE A 1 110 ? -4.318 -3.027 3.605 1.00 93.69 110 PHE A N 1
ATOM 840 C CA . PHE A 1 110 ? -3.908 -3.265 2.232 1.00 93.69 110 PHE A CA 1
ATOM 841 C C . PHE A 1 110 ? -2.385 -3.281 2.126 1.00 93.69 110 PHE A C 1
ATOM 843 O O . PHE A 1 110 ? -1.701 -2.486 2.771 1.00 93.69 110 PHE A O 1
ATOM 850 N N . PHE A 1 111 ? -1.864 -4.173 1.286 1.00 92.31 111 PHE A N 1
ATOM 851 C CA . PHE A 1 111 ? -0.431 -4.382 1.105 1.00 92.31 111 PHE A CA 1
ATOM 852 C C . PHE A 1 111 ? -0.026 -4.015 -0.315 1.00 92.31 111 PHE A C 1
ATOM 854 O O . PHE A 1 111 ? -0.601 -4.515 -1.283 1.00 92.31 111 PHE A O 1
ATOM 861 N N . LEU A 1 112 ? 0.976 -3.154 -0.434 1.00 93.25 112 LEU A N 1
ATOM 862 C CA . LEU A 1 112 ? 1.481 -2.643 -1.699 1.00 93.25 112 LEU A CA 1
ATOM 863 C C . LEU A 1 112 ? 2.996 -2.816 -1.744 1.00 93.25 112 LEU A C 1
ATOM 865 O O . LEU A 1 112 ? 3.668 -2.915 -0.714 1.00 93.25 112 LEU A O 1
ATOM 869 N N . ASN A 1 113 ? 3.540 -2.842 -2.949 1.00 91.00 113 ASN A N 1
ATOM 870 C CA . ASN A 1 113 ? 4.963 -3.013 -3.161 1.00 91.00 113 ASN A CA 1
ATOM 871 C C . ASN A 1 113 ? 5.416 -2.147 -4.328 1.00 91.00 113 ASN A C 1
ATOM 873 O O . ASN A 1 113 ? 4.885 -2.243 -5.428 1.00 91.00 113 ASN A O 1
ATOM 877 N N . HIS A 1 114 ? 6.388 -1.287 -4.061 1.00 90.75 114 HIS A N 1
ATOM 878 C CA . HIS A 1 114 ? 7.091 -0.535 -5.076 1.00 90.75 114 HIS A CA 1
ATOM 879 C C . HIS A 1 114 ? 8.357 -1.302 -5.438 1.00 90.75 114 HIS A C 1
ATOM 881 O O . HIS A 1 114 ? 9.314 -1.388 -4.663 1.00 90.75 114 HIS A O 1
ATOM 887 N N . GLN A 1 115 ? 8.304 -1.910 -6.614 1.00 86.62 115 GLN A N 1
ATOM 888 C CA . GLN A 1 115 ? 9.344 -2.756 -7.157 1.00 86.62 115 GLN A CA 1
ATOM 889 C C . GLN A 1 115 ? 10.427 -1.877 -7.773 1.00 86.62 115 GLN A C 1
ATOM 891 O O . GLN A 1 115 ? 10.132 -1.007 -8.594 1.00 86.62 115 GLN A O 1
ATOM 896 N N . LEU A 1 116 ? 11.683 -2.108 -7.386 1.00 83.62 116 LEU A N 1
ATOM 897 C CA . LEU A 1 116 ? 12.815 -1.385 -7.958 1.00 83.62 116 LEU A CA 1
ATOM 898 C C . LEU A 1 116 ? 12.795 -1.541 -9.485 1.00 83.62 116 LEU A C 1
ATOM 900 O O . LEU A 1 116 ? 12.850 -2.666 -9.970 1.00 83.62 116 LEU A O 1
ATOM 904 N N . ASN A 1 117 ? 12.715 -0.431 -10.221 1.00 80.06 117 ASN A N 1
ATOM 905 C CA . ASN A 1 117 ? 12.646 -0.378 -11.692 1.00 80.06 117 ASN A CA 1
ATOM 906 C C . ASN A 1 117 ? 11.419 -1.050 -12.334 1.00 80.06 117 ASN A C 1
ATOM 908 O O . ASN A 1 117 ? 11.423 -1.303 -13.535 1.00 80.06 117 ASN A O 1
ATOM 912 N N . HIS A 1 118 ? 10.387 -1.367 -11.552 1.00 84.69 118 HIS A N 1
ATOM 913 C CA . HIS A 1 118 ? 9.184 -2.025 -12.063 1.00 84.69 118 HIS A CA 1
ATOM 914 C C . HIS A 1 118 ? 7.885 -1.393 -11.553 1.00 84.69 118 HIS A C 1
ATOM 916 O O . HIS A 1 118 ? 6.812 -1.880 -11.884 1.00 84.69 118 HIS A O 1
ATOM 922 N N . GLY A 1 119 ? 7.963 -0.309 -10.779 1.00 89.69 119 GLY A N 1
ATOM 923 C CA . GLY A 1 119 ? 6.804 0.487 -10.386 1.00 89.69 119 GLY A CA 1
ATOM 924 C C . GLY A 1 119 ? 5.995 -0.088 -9.222 1.00 89.69 119 GLY A C 1
ATOM 925 O O . GLY A 1 119 ? 6.380 -1.052 -8.552 1.00 89.69 119 GLY A O 1
ATOM 926 N N . LEU A 1 120 ? 4.862 0.556 -8.947 1.00 92.56 120 LEU A N 1
ATOM 927 C CA . LEU A 1 120 ? 3.978 0.239 -7.830 1.00 92.56 120 LEU A CA 1
ATOM 928 C C . LEU A 1 120 ? 2.929 -0.805 -8.219 1.00 92.56 120 LEU A C 1
ATOM 930 O O . LEU A 1 120 ? 2.187 -0.643 -9.190 1.00 92.56 120 LEU A O 1
ATOM 934 N N . VAL A 1 121 ? 2.816 -1.844 -7.398 1.00 91.88 121 VAL A N 1
ATOM 935 C CA . VAL A 1 121 ? 1.813 -2.904 -7.524 1.00 91.88 121 VAL A CA 1
ATOM 936 C C . VAL A 1 121 ? 1.061 -3.103 -6.214 1.00 91.88 121 VAL A C 1
ATOM 938 O O . VAL A 1 121 ? 1.584 -2.858 -5.122 1.00 91.88 121 VAL A O 1
ATOM 941 N N . ARG A 1 122 ? -0.166 -3.620 -6.307 1.00 92.50 122 ARG A N 1
ATOM 942 C CA . ARG A 1 122 ? -0.867 -4.183 -5.148 1.00 92.50 122 ARG A CA 1
ATOM 943 C C . ARG A 1 122 ? -0.482 -5.643 -4.959 1.00 92.50 122 ARG A C 1
ATOM 945 O O . ARG A 1 122 ? -0.443 -6.414 -5.922 1.00 92.50 122 ARG A O 1
ATOM 952 N N . LEU A 1 123 ? -0.236 -6.036 -3.716 1.00 87.06 123 LEU A N 1
ATOM 953 C CA . LEU A 1 123 ? 0.007 -7.429 -3.370 1.00 87.06 123 LEU A CA 1
ATOM 954 C C . LEU A 1 123 ? -1.328 -8.150 -3.187 1.00 87.06 123 LEU A C 1
ATOM 956 O O . LEU A 1 123 ? -2.274 -7.615 -2.604 1.00 87.06 123 LEU A O 1
ATOM 960 N N . THR A 1 124 ? -1.411 -9.374 -3.697 1.00 80.25 124 THR A N 1
ATOM 961 C CA . THR A 1 124 ? -2.588 -10.229 -3.523 1.00 80.25 124 THR A CA 1
ATOM 962 C C . THR A 1 124 ? -2.217 -11.523 -2.825 1.00 80.25 124 THR A C 1
ATOM 964 O O . THR A 1 124 ? -1.064 -11.946 -2.839 1.00 80.25 124 THR A O 1
ATOM 967 N N . ASP A 1 1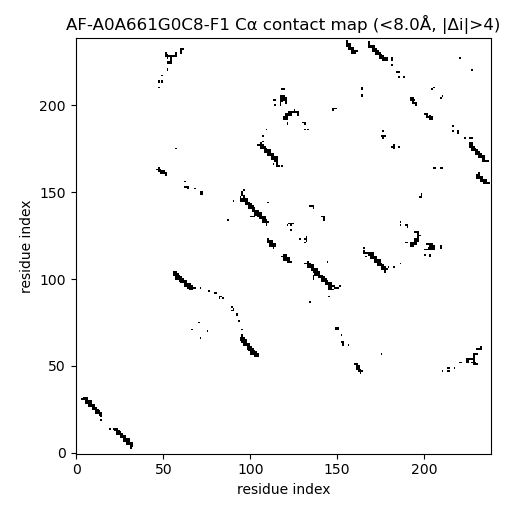25 ? -3.213 -12.176 -2.238 1.00 68.94 125 ASP A N 1
ATOM 968 C CA . ASP A 1 125 ? -3.048 -13.535 -1.726 1.00 68.94 125 ASP A CA 1
ATOM 969 C C . ASP A 1 125 ? -2.830 -14.568 -2.856 1.00 68.94 125 ASP A C 1
ATOM 971 O O . ASP A 1 125 ? -2.976 -14.266 -4.046 1.00 68.94 125 ASP A O 1
ATOM 975 N N . ALA A 1 126 ? -2.513 -15.810 -2.468 1.00 64.38 126 ALA A N 1
ATOM 976 C CA . ALA A 1 126 ? -2.272 -16.930 -3.381 1.00 64.38 126 ALA A CA 1
ATOM 977 C C . ALA A 1 126 ? -3.432 -17.244 -4.345 1.00 64.38 126 ALA A C 1
ATOM 979 O O . ALA A 1 126 ? -3.212 -17.906 -5.357 1.00 64.38 126 ALA A O 1
ATOM 980 N N . THR A 1 127 ? -4.660 -16.784 -4.075 1.00 68.38 127 THR A N 1
ATOM 981 C CA . THR A 1 127 ? -5.792 -16.996 -4.991 1.00 68.38 127 THR A CA 1
ATOM 982 C C . THR A 1 127 ? -5.803 -16.001 -6.154 1.00 68.38 127 THR A C 1
ATOM 984 O O . THR A 1 127 ? -6.590 -16.163 -7.085 1.00 68.38 127 THR A O 1
ATOM 987 N N . CYS A 1 128 ? -4.918 -14.991 -6.134 1.00 74.94 128 CYS A N 1
ATOM 988 C CA . CYS A 1 128 ? -4.747 -13.988 -7.192 1.00 74.94 128 CYS A CA 1
ATOM 989 C C . CYS A 1 128 ? -6.073 -13.330 -7.621 1.00 74.94 128 CYS A C 1
ATOM 991 O O . CYS A 1 128 ? -6.297 -13.019 -8.802 1.00 74.94 128 CYS A O 1
ATOM 993 N N . SER A 1 129 ? -6.974 -13.134 -6.651 1.00 70.44 129 SER A N 1
ATOM 994 C CA . SER A 1 129 ? -8.308 -12.585 -6.878 1.00 70.44 129 SER A CA 1
ATOM 995 C C . SER A 1 129 ? -8.251 -11.255 -7.632 1.00 70.44 129 SER A C 1
ATOM 997 O O . SER A 1 129 ? -7.303 -10.472 -7.518 1.00 70.44 129 SER A O 1
ATOM 999 N N . GLN A 1 130 ? -9.282 -10.992 -8.439 1.00 66.75 130 GLN A N 1
ATOM 1000 C CA . GLN A 1 130 ? -9.398 -9.707 -9.128 1.00 66.75 130 GLN A CA 1
ATOM 1001 C C . GLN A 1 130 ? -9.638 -8.557 -8.150 1.00 66.75 130 GLN A C 1
ATOM 1003 O O . GLN A 1 130 ? -9.133 -7.463 -8.382 1.00 66.75 130 GLN A O 1
ATOM 1008 N N . ARG A 1 131 ? -10.331 -8.812 -7.036 1.00 67.06 131 ARG A N 1
ATOM 1009 C CA . ARG A 1 131 ? -10.562 -7.810 -5.989 1.00 67.06 131 ARG A CA 1
ATOM 1010 C C . ARG A 1 131 ? -9.310 -7.590 -5.151 1.00 67.06 131 ARG A C 1
ATOM 1012 O O . ARG A 1 131 ? -8.449 -8.467 -5.067 1.00 67.06 131 ARG A O 1
ATOM 1019 N N . THR A 1 132 ? -9.219 -6.432 -4.511 1.00 68.75 132 THR A N 1
ATOM 1020 C CA . THR A 1 132 ? -8.116 -6.163 -3.585 1.00 68.75 132 THR A CA 1
ATOM 1021 C C . THR A 1 132 ? -8.170 -7.113 -2.382 1.00 68.75 132 THR A C 1
ATOM 1023 O O . THR A 1 132 ? -9.189 -7.206 -1.696 1.00 68.75 132 THR A O 1
ATOM 1026 N N . SER A 1 133 ? -7.063 -7.817 -2.118 1.00 73.00 133 SER A N 1
ATOM 1027 C CA . SER A 1 133 ? -6.909 -8.734 -0.980 1.00 73.00 133 SER A CA 1
ATOM 1028 C C . SER A 1 133 ? -6.697 -7.951 0.318 1.00 73.00 133 SER A C 1
ATOM 1030 O O . SER A 1 133 ? -5.586 -7.864 0.837 1.00 73.00 133 SER A O 1
ATOM 1032 N N . ALA A 1 134 ? -7.769 -7.359 0.839 1.00 83.31 134 ALA A N 1
ATOM 1033 C CA . ALA A 1 134 ? -7.741 -6.704 2.137 1.00 83.31 134 ALA A CA 1
ATOM 1034 C C . ALA A 1 134 ? -7.607 -7.729 3.278 1.00 83.31 134 ALA A C 1
ATOM 1036 O O . ALA A 1 134 ? -8.193 -8.816 3.232 1.00 83.31 134 ALA A O 1
ATOM 1037 N N . LYS A 1 135 ? -6.871 -7.374 4.331 1.00 86.62 135 LYS A N 1
ATOM 1038 C CA . LYS A 1 135 ? -6.809 -8.123 5.594 1.00 86.62 135 LYS A CA 1
ATOM 1039 C C . LYS A 1 135 ? -7.488 -7.330 6.700 1.00 86.62 135 LYS A C 1
ATOM 1041 O O . LYS A 1 135 ? -7.550 -6.112 6.639 1.00 86.62 135 LYS A O 1
ATOM 1046 N N . ILE A 1 136 ? -8.000 -8.020 7.712 1.00 88.44 136 ILE A N 1
ATOM 1047 C CA . ILE A 1 136 ? -8.598 -7.368 8.879 1.00 88.44 136 ILE A CA 1
ATOM 1048 C C . ILE A 1 136 ? -7.591 -7.466 10.020 1.00 88.44 136 ILE A C 1
ATOM 1050 O O . ILE A 1 136 ? -7.373 -8.555 10.553 1.00 88.44 136 ILE A O 1
ATOM 1054 N N . ALA A 1 137 ? -6.981 -6.339 10.377 1.00 88.06 137 ALA A N 1
ATOM 1055 C CA . ALA A 1 137 ? -6.271 -6.198 11.636 1.00 88.06 137 ALA A CA 1
ATOM 1056 C C . ALA A 1 137 ? -7.300 -6.001 12.748 1.00 88.06 137 ALA A C 1
ATOM 1058 O O . ALA A 1 137 ? -8.267 -5.256 12.591 1.00 88.06 137 ALA A O 1
ATOM 1059 N N . ARG A 1 138 ? -7.116 -6.716 13.855 1.00 89.31 138 ARG A N 1
ATOM 1060 C CA . ARG A 1 138 ? -7.908 -6.521 15.069 1.00 89.31 138 ARG A CA 1
ATOM 1061 C C . ARG A 1 138 ? -7.047 -5.814 16.096 1.00 89.31 138 ARG A C 1
ATOM 1063 O O . ARG A 1 138 ? -5.845 -6.078 16.129 1.00 89.31 138 ARG A O 1
ATOM 1070 N N . THR A 1 139 ? -7.658 -5.009 16.957 1.00 89.31 139 THR A N 1
ATOM 1071 C CA . THR A 1 139 ? -6.945 -4.319 18.038 1.00 89.31 139 THR A CA 1
ATOM 1072 C C . THR A 1 139 ? -6.016 -5.272 18.795 1.00 89.31 139 THR A C 1
ATOM 1074 O O . THR A 1 139 ? -6.439 -6.334 19.265 1.00 89.31 139 THR A O 1
ATOM 1077 N N . ASN A 1 140 ? -4.744 -4.881 18.909 1.00 84.25 140 ASN A N 1
ATOM 1078 C CA . ASN A 1 140 ? -3.673 -5.608 19.598 1.00 84.25 140 ASN A CA 1
ATOM 1079 C C . ASN A 1 140 ? -3.399 -7.018 19.045 1.00 84.25 140 ASN A C 1
ATOM 1081 O O . ASN A 1 140 ? -2.830 -7.863 19.739 1.00 84.25 140 ASN A O 1
ATOM 1085 N N . LYS A 1 141 ? -3.802 -7.296 17.801 1.00 85.56 141 LYS A N 1
ATOM 1086 C CA . LYS A 1 141 ? -3.428 -8.513 17.079 1.00 85.56 141 LYS A CA 1
ATOM 1087 C C . LYS A 1 141 ? -2.555 -8.165 15.890 1.00 85.56 141 LYS A C 1
ATOM 1089 O O . LYS A 1 141 ? -2.809 -7.209 15.164 1.00 85.56 141 LYS A O 1
ATOM 1094 N N . GLN A 1 142 ? -1.560 -9.009 15.666 1.00 85.31 142 GLN A N 1
ATOM 1095 C CA . GLN A 1 142 ? -0.698 -8.907 14.504 1.00 85.31 142 GLN A CA 1
ATOM 1096 C C . GLN A 1 142 ? -1.302 -9.677 13.334 1.00 85.31 142 GLN A C 1
ATOM 1098 O O . GLN A 1 142 ? -1.764 -10.813 13.488 1.00 85.31 142 GLN A O 1
ATOM 1103 N N . ILE A 1 143 ? -1.271 -9.067 12.154 1.00 86.81 143 ILE A N 1
ATOM 1104 C CA . ILE A 1 143 ? -1.525 -9.759 10.892 1.00 86.81 143 ILE A CA 1
ATOM 1105 C C . ILE A 1 143 ? -0.200 -10.004 10.187 1.00 86.81 143 ILE A C 1
ATOM 1107 O O . ILE A 1 143 ? 0.713 -9.184 10.251 1.00 86.81 143 ILE A O 1
ATOM 1111 N N . ARG A 1 144 ? -0.107 -11.139 9.500 1.00 86.38 144 ARG A N 1
ATOM 1112 C CA . ARG A 1 144 ? 1.066 -11.504 8.709 1.00 86.38 144 ARG A CA 1
ATOM 1113 C C . ARG A 1 144 ? 0.662 -11.649 7.254 1.00 86.38 144 ARG A C 1
ATOM 1115 O O . ARG A 1 144 ? -0.268 -12.393 6.941 1.00 86.38 144 ARG A O 1
ATOM 1122 N N . PHE A 1 145 ? 1.358 -10.937 6.380 1.00 83.31 145 PHE A N 1
ATOM 1123 C CA . PHE A 1 145 ? 1.240 -11.081 4.937 1.00 83.31 145 PHE A CA 1
ATOM 1124 C C . PHE A 1 145 ? 2.519 -11.732 4.405 1.00 83.31 145 PHE A C 1
ATOM 1126 O O . PHE A 1 145 ? 3.586 -11.140 4.571 1.00 83.31 145 PHE A O 1
ATOM 1133 N N . PRO A 1 146 ? 2.454 -12.937 3.813 1.00 78.00 146 PRO A N 1
ATOM 1134 C CA . PRO A 1 146 ? 3.642 -13.608 3.302 1.00 78.00 146 PRO A CA 1
ATOM 1135 C C . PRO A 1 146 ? 4.284 -12.762 2.207 1.00 78.00 146 PRO A C 1
ATOM 1137 O O . PRO A 1 146 ? 3.616 -12.247 1.309 1.00 78.00 146 PRO A O 1
ATOM 1140 N N . LEU A 1 147 ? 5.593 -12.608 2.299 1.00 76.38 147 LEU A N 1
ATOM 1141 C CA . LEU A 1 147 ? 6.366 -11.900 1.305 1.00 76.38 147 LEU A CA 1
ATOM 1142 C C . LEU A 1 147 ? 6.889 -12.891 0.279 1.00 76.38 147 LEU A C 1
ATOM 1144 O O . LEU A 1 147 ? 7.426 -13.932 0.662 1.00 76.38 147 LEU A O 1
ATOM 1148 N N . PRO A 1 148 ? 6.816 -12.564 -1.016 1.00 62.78 148 PRO A N 1
ATOM 1149 C CA . PRO A 1 148 ? 7.265 -13.472 -2.048 1.00 62.78 148 PRO A CA 1
ATOM 1150 C C . PRO A 1 148 ? 8.777 -13.286 -2.283 1.00 62.78 148 PRO A C 1
ATOM 1152 O O . PRO A 1 148 ? 9.234 -13.089 -3.407 1.00 62.78 148 PRO A O 1
ATOM 1155 N N . LEU A 1 149 ? 9.531 -13.249 -1.183 1.00 62.34 149 LEU A N 1
ATOM 1156 C CA . LEU A 1 149 ? 10.957 -12.962 -1.122 1.00 62.34 149 LEU A CA 1
ATOM 1157 C C . LEU A 1 149 ? 11.707 -14.271 -0.911 1.00 62.34 149 LEU A C 1
ATOM 1159 O O . LEU A 1 149 ? 11.473 -14.977 0.068 1.00 62.34 149 LEU A O 1
ATOM 1163 N N . GLU A 1 150 ? 12.615 -14.576 -1.833 1.00 53.19 150 GLU A N 1
ATOM 1164 C CA . GLU A 1 150 ? 13.398 -15.815 -1.803 1.00 53.19 150 GLU A CA 1
ATOM 1165 C C . GLU A 1 150 ? 14.495 -15.772 -0.722 1.00 53.19 150 GLU A C 1
ATOM 1167 O O . GLU A 1 150 ? 14.845 -16.803 -0.152 1.00 53.19 150 GLU A O 1
ATOM 1172 N N . SER A 1 151 ? 14.989 -14.579 -0.361 1.00 50.62 151 SER A N 1
ATOM 1173 C CA . SER A 1 151 ? 15.962 -14.402 0.725 1.00 50.62 151 SER A CA 1
ATOM 1174 C C . SER A 1 151 ? 15.981 -12.968 1.268 1.00 50.62 151 SER A C 1
ATOM 1176 O O . SER A 1 151 ? 16.293 -12.047 0.516 1.00 50.62 151 SER A O 1
ATOM 1178 N N . LEU A 1 152 ? 15.720 -12.773 2.566 1.00 62.56 152 LEU A N 1
ATOM 1179 C CA . LEU A 1 152 ? 15.968 -11.515 3.286 1.00 62.56 152 LEU A CA 1
ATOM 1180 C C . LEU A 1 152 ? 16.248 -11.780 4.770 1.00 62.56 152 LEU A C 1
ATOM 1182 O O . LEU A 1 152 ? 15.335 -12.180 5.476 1.00 62.56 152 LEU A O 1
ATOM 1186 N N . PRO A 1 153 ? 17.438 -11.533 5.328 1.00 55.06 153 PRO A N 1
ATOM 1187 C CA . PRO A 1 153 ? 17.581 -11.576 6.778 1.00 55.06 153 PRO A CA 1
ATOM 1188 C C . PRO A 1 153 ? 16.697 -10.504 7.430 1.00 55.06 153 PRO A C 1
ATOM 1190 O O . PRO A 1 153 ? 16.595 -9.377 6.951 1.00 55.06 153 PRO A O 1
ATOM 1193 N N . SER A 1 154 ? 16.083 -10.833 8.564 1.00 55.59 154 SER A N 1
ATOM 1194 C CA . SER A 1 154 ? 15.193 -9.941 9.330 1.00 55.59 154 SER A CA 1
ATOM 1195 C C . SER A 1 154 ? 15.783 -8.571 9.722 1.00 55.59 154 SER A C 1
ATOM 1197 O O . SER A 1 154 ? 15.039 -7.703 10.166 1.00 55.59 154 SER A O 1
ATOM 1199 N N . SER A 1 155 ? 17.085 -8.327 9.531 1.00 59.38 155 SER A N 1
ATOM 1200 C CA . SER A 1 155 ? 17.771 -7.044 9.762 1.00 59.38 155 SER A CA 1
ATOM 1201 C C . SER A 1 155 ? 18.044 -6.212 8.493 1.00 59.38 155 SER A C 1
ATOM 1203 O O . SER A 1 155 ? 18.509 -5.069 8.587 1.00 59.38 155 SER A O 1
ATOM 1205 N N . SER A 1 156 ? 17.747 -6.732 7.295 1.00 72.56 156 SER A N 1
ATOM 1206 C CA . SER A 1 156 ? 18.006 -6.060 6.014 1.00 72.56 156 SER A CA 1
ATOM 1207 C C . SER A 1 156 ? 16.869 -5.137 5.588 1.00 72.56 156 SER A C 1
ATOM 1209 O O . SER A 1 156 ? 16.480 -5.113 4.424 1.00 72.56 156 SER A O 1
ATOM 1211 N N . TRP A 1 157 ? 16.313 -4.360 6.510 1.00 81.12 157 TRP A N 1
ATOM 1212 C CA . TRP A 1 157 ? 15.296 -3.369 6.182 1.00 81.12 157 TRP A CA 1
ATOM 1213 C C . TRP A 1 157 ? 15.388 -2.133 7.079 1.00 81.12 157 TRP A C 1
ATOM 1215 O O . TRP A 1 157 ? 16.141 -2.101 8.058 1.00 81.12 157 TRP A O 1
ATOM 1225 N N . ALA A 1 158 ? 14.700 -1.071 6.676 1.00 82.62 158 ALA A N 1
ATOM 1226 C CA . ALA A 1 158 ? 14.536 0.157 7.441 1.00 82.62 158 ALA A CA 1
ATOM 1227 C C . ALA A 1 158 ? 13.126 0.712 7.225 1.00 82.62 158 ALA A C 1
ATOM 1229 O O . ALA A 1 158 ? 12.558 0.553 6.144 1.00 82.62 158 ALA A O 1
ATOM 1230 N N . VAL A 1 159 ? 12.577 1.373 8.242 1.00 83.12 159 VAL A N 1
ATOM 1231 C CA . VAL A 1 159 ? 11.348 2.158 8.085 1.00 83.12 159 VAL A CA 1
ATOM 1232 C C . VAL A 1 159 ? 11.609 3.266 7.066 1.00 83.12 159 VAL A C 1
ATOM 1234 O O . VAL A 1 159 ? 12.698 3.844 7.032 1.00 83.12 159 VAL A O 1
ATOM 1237 N N . ALA A 1 160 ? 10.627 3.517 6.209 1.00 78.88 160 ALA A N 1
ATOM 1238 C CA . ALA A 1 160 ? 10.621 4.671 5.328 1.00 78.88 160 ALA A CA 1
ATOM 1239 C C . ALA A 1 160 ? 9.425 5.569 5.672 1.00 78.88 160 ALA A C 1
ATOM 1241 O O . ALA A 1 160 ? 8.298 5.101 5.859 1.00 78.88 160 ALA A O 1
ATOM 1242 N N 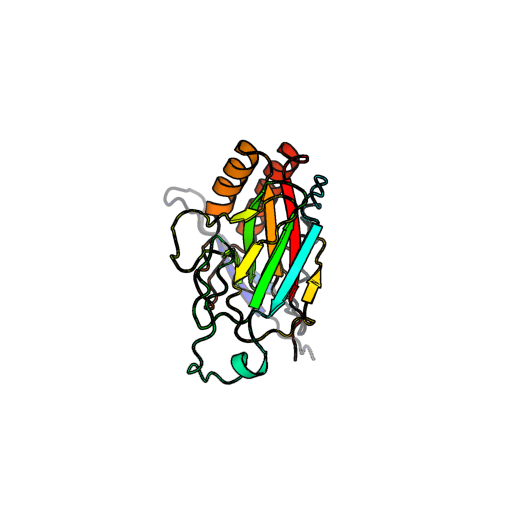. ASP A 1 161 ? 9.699 6.868 5.760 1.00 75.69 161 ASP A N 1
ATOM 1243 C CA . ASP A 1 161 ? 8.750 7.868 6.265 1.00 75.69 161 ASP A CA 1
ATOM 1244 C C . ASP A 1 161 ? 8.051 8.644 5.138 1.00 75.69 161 ASP A C 1
ATOM 1246 O O . ASP A 1 161 ? 7.298 9.578 5.393 1.00 75.69 161 ASP A O 1
ATOM 1250 N N . SER A 1 162 ? 8.307 8.281 3.877 1.00 76.50 162 SER A N 1
ATOM 1251 C CA . SER A 1 162 ? 7.749 8.957 2.701 1.00 76.50 162 SER A CA 1
ATOM 1252 C C . SER A 1 162 ? 7.435 7.988 1.565 1.00 76.50 162 SER A C 1
ATOM 1254 O O . SER A 1 162 ? 8.085 6.952 1.384 1.00 76.50 162 SER A O 1
ATOM 1256 N N . TRP A 1 163 ? 6.441 8.363 0.764 1.00 81.75 163 TRP A N 1
ATOM 1257 C CA . TRP A 1 163 ? 6.222 7.774 -0.550 1.00 81.75 163 TRP A CA 1
ATOM 1258 C C . TRP A 1 163 ? 7.206 8.369 -1.550 1.00 81.75 163 TRP A C 1
ATOM 1260 O O . TRP A 1 163 ? 7.345 9.586 -1.641 1.00 81.75 163 TRP A O 1
ATOM 1270 N N . GLN A 1 164 ? 7.890 7.504 -2.295 1.00 74.88 164 GLN A N 1
ATOM 1271 C CA . GLN A 1 164 ? 8.845 7.914 -3.319 1.00 74.88 164 GLN A CA 1
ATOM 1272 C C . GLN A 1 164 ? 8.318 7.502 -4.688 1.00 74.88 164 GLN A C 1
ATOM 1274 O O . GLN A 1 164 ? 7.906 6.358 -4.883 1.00 74.88 164 GLN A O 1
ATOM 1279 N N . LEU A 1 165 ? 8.367 8.435 -5.642 1.00 75.62 165 LEU A N 1
ATOM 1280 C CA . LEU A 1 165 ? 8.041 8.157 -7.042 1.00 75.62 165 LEU A CA 1
ATOM 1281 C C . LEU A 1 165 ? 9.049 7.194 -7.682 1.00 75.62 165 LEU A C 1
ATOM 1283 O O . LEU A 1 165 ? 8.678 6.423 -8.555 1.00 75.62 165 LEU A O 1
ATOM 1287 N N . HIS A 1 166 ? 10.307 7.246 -7.240 1.00 77.44 166 HIS A N 1
ATOM 1288 C CA . HIS A 1 166 ? 11.407 6.442 -7.768 1.00 77.44 166 HIS A CA 1
ATOM 1289 C C . HIS A 1 166 ? 12.261 5.951 -6.592 1.00 77.44 166 HIS A C 1
ATOM 1291 O O . HIS A 1 166 ? 13.280 6.567 -6.278 1.00 77.44 166 HIS A O 1
ATOM 1297 N N . PRO A 1 167 ? 11.830 4.911 -5.861 1.00 73.81 167 PRO A N 1
ATOM 1298 C CA . PRO A 1 167 ? 12.596 4.411 -4.744 1.00 73.81 167 PRO A CA 1
ATOM 1299 C C . PRO A 1 167 ? 13.876 3.755 -5.250 1.00 73.81 167 PRO A C 1
ATOM 1301 O O . PRO A 1 167 ? 13.888 3.003 -6.224 1.00 73.81 167 PRO A O 1
ATOM 1304 N N . ASP A 1 168 ? 14.961 4.004 -4.531 1.00 75.69 168 ASP A N 1
ATOM 1305 C CA . ASP A 1 168 ? 16.276 3.426 -4.800 1.00 75.69 168 ASP A CA 1
ATOM 1306 C C . ASP A 1 168 ? 16.348 1.922 -4.482 1.00 75.69 168 ASP A C 1
ATOM 1308 O O . ASP A 1 168 ? 17.329 1.248 -4.811 1.00 75.69 168 ASP A O 1
ATOM 1312 N N . ARG A 1 169 ? 15.316 1.392 -3.814 1.00 81.31 169 ARG A N 1
ATOM 1313 C CA . ARG A 1 169 ? 15.200 0.007 -3.349 1.00 81.31 169 ARG A CA 1
ATOM 1314 C C . ARG A 1 169 ? 13.752 -0.466 -3.360 1.00 81.31 169 ARG A C 1
ATOM 1316 O O . ARG A 1 169 ? 12.815 0.329 -3.338 1.00 81.31 169 ARG A O 1
ATOM 1323 N N . GLU A 1 170 ? 13.573 -1.782 -3.295 1.00 85.06 170 GLU A N 1
ATOM 1324 C CA . GLU A 1 170 ? 12.249 -2.364 -3.101 1.00 85.06 170 GLU A CA 1
ATOM 1325 C C . GLU A 1 170 ? 11.639 -1.873 -1.780 1.00 85.06 170 GLU A C 1
ATOM 1327 O O . GLU A 1 170 ? 12.247 -1.980 -0.709 1.00 85.06 170 GLU A O 1
ATOM 1332 N N . THR A 1 171 ? 10.435 -1.311 -1.870 1.00 88.88 171 THR A N 1
ATOM 1333 C CA . THR A 1 171 ? 9.728 -0.728 -0.728 1.00 88.88 171 THR A CA 1
ATOM 1334 C C . THR A 1 171 ? 8.346 -1.350 -0.611 1.00 88.88 171 THR A C 1
ATOM 1336 O O . THR A 1 171 ? 7.620 -1.498 -1.591 1.00 88.88 171 THR A O 1
ATOM 1339 N N . TYR A 1 172 ? 7.976 -1.744 0.597 1.00 90.69 172 TYR A N 1
ATOM 1340 C CA . TYR A 1 172 ? 6.672 -2.284 0.935 1.00 90.69 172 TYR A CA 1
ATOM 1341 C C . TYR A 1 172 ? 5.879 -1.231 1.685 1.00 90.69 172 TYR A C 1
ATOM 1343 O O . TYR A 1 172 ? 6.373 -0.658 2.654 1.00 90.69 172 TYR A O 1
ATOM 1351 N N . TYR A 1 173 ? 4.645 -1.008 1.255 1.00 92.50 173 TYR A N 1
ATOM 1352 C CA . TYR A 1 173 ? 3.730 -0.077 1.895 1.00 92.50 173 TYR A CA 1
ATOM 1353 C C . TYR A 1 173 ? 2.546 -0.843 2.466 1.00 92.50 173 TYR A C 1
ATOM 1355 O O . TYR A 1 173 ? 2.026 -1.782 1.858 1.00 92.50 173 TYR A O 1
ATOM 1363 N N . VAL A 1 174 ? 2.110 -0.405 3.635 1.00 93.44 174 VAL A N 1
ATOM 1364 C CA . VAL A 1 174 ? 0.880 -0.848 4.271 1.00 93.44 174 VAL A CA 1
ATOM 1365 C C . VAL A 1 174 ? 0.004 0.372 4.444 1.00 93.44 174 VAL A C 1
ATOM 1367 O O . VAL A 1 174 ? 0.433 1.344 5.056 1.00 93.44 174 VAL A O 1
ATOM 1370 N N . VAL A 1 175 ? -1.208 0.316 3.903 1.00 94.25 175 VAL A N 1
ATOM 1371 C CA . VAL A 1 175 ? -2.222 1.366 4.048 1.00 94.25 175 VAL A CA 1
ATOM 1372 C C . VAL A 1 175 ? -3.434 0.731 4.704 1.00 94.25 175 VAL A C 1
ATOM 1374 O O . VAL A 1 175 ? -3.841 -0.363 4.311 1.00 94.25 175 VAL A O 1
ATOM 1377 N N . ALA A 1 176 ? -4.000 1.378 5.711 1.00 94.81 176 ALA A N 1
ATOM 1378 C CA . ALA A 1 176 ? -5.110 0.830 6.466 1.00 94.81 176 ALA A CA 1
ATOM 1379 C C . ALA A 1 176 ? -6.192 1.872 6.728 1.00 94.81 176 ALA A C 1
ATOM 1381 O O . ALA A 1 176 ? -5.913 3.066 6.745 1.00 94.81 176 ALA A O 1
ATOM 1382 N N . ALA A 1 177 ? -7.418 1.406 6.961 1.00 95.69 177 ALA A N 1
ATOM 1383 C CA . ALA A 1 177 ? -8.536 2.246 7.371 1.00 95.69 177 ALA A CA 1
ATOM 1384 C C . ALA A 1 177 ? -9.349 1.614 8.504 1.00 95.69 177 ALA A C 1
ATOM 1386 O O . ALA A 1 177 ? -9.683 0.430 8.436 1.00 95.69 177 ALA A O 1
ATOM 1387 N N . THR A 1 178 ? -9.712 2.407 9.511 1.00 95.38 178 THR A N 1
ATOM 1388 C CA . THR A 1 178 ? -10.593 1.994 10.622 1.00 95.38 178 THR A CA 1
ATOM 1389 C C . THR A 1 178 ? -12.077 2.183 10.295 1.00 95.38 178 THR A C 1
ATOM 1391 O O . THR A 1 178 ? -12.925 1.436 10.783 1.00 95.38 178 THR A O 1
ATOM 1394 N N . ASP A 1 179 ? -12.408 3.137 9.419 1.00 93.75 179 ASP A N 1
ATOM 1395 C CA . ASP A 1 179 ? -13.771 3.364 8.936 1.00 93.75 179 ASP A CA 1
ATOM 1396 C C . ASP A 1 179 ? -14.087 2.543 7.672 1.00 93.75 179 ASP A C 1
ATOM 1398 O O . ASP A 1 179 ? -13.277 2.401 6.755 1.00 93.75 179 ASP A O 1
ATOM 1402 N N . THR A 1 180 ? -15.310 2.017 7.590 1.00 93.50 180 THR A N 1
ATOM 1403 C CA . THR A 1 180 ? -15.735 1.157 6.470 1.00 93.50 180 THR A CA 1
ATOM 1404 C C . THR A 1 180 ? -15.891 1.895 5.138 1.00 93.50 180 THR A C 1
ATOM 1406 O O . THR A 1 180 ? -15.679 1.291 4.081 1.00 93.50 180 THR A O 1
ATOM 1409 N N . LYS A 1 181 ? -16.255 3.184 5.148 1.00 95.38 181 LYS A N 1
ATOM 1410 C CA . LYS A 1 181 ? -16.338 4.012 3.936 1.00 95.38 181 LYS A CA 1
ATOM 1411 C C . LYS A 1 181 ? -14.939 4.411 3.482 1.00 95.38 181 LYS A C 1
ATOM 1413 O O . LYS A 1 181 ? -14.657 4.278 2.293 1.00 95.38 181 LYS A O 1
ATOM 1418 N N . ALA A 1 182 ? -14.060 4.780 4.415 1.00 93.56 182 ALA A N 1
ATOM 1419 C CA . ALA A 1 182 ? -12.642 5.011 4.136 1.00 93.56 182 ALA A CA 1
ATOM 1420 C C . ALA A 1 182 ? -11.979 3.761 3.527 1.00 93.56 182 ALA A C 1
ATOM 1422 O O . ALA A 1 182 ? -11.358 3.832 2.468 1.00 93.56 182 ALA A O 1
ATOM 1423 N N . ALA A 1 183 ? -12.208 2.583 4.117 1.00 93.88 183 ALA A N 1
ATOM 1424 C CA . ALA A 1 183 ? -11.706 1.311 3.599 1.00 93.88 183 ALA A CA 1
ATOM 1425 C C . ALA A 1 183 ? -12.218 1.004 2.184 1.00 93.88 183 ALA A C 1
ATOM 1427 O O . ALA A 1 183 ? -11.475 0.480 1.354 1.00 93.88 183 ALA A O 1
ATOM 1428 N N . ARG A 1 184 ? -13.479 1.340 1.881 1.00 94.50 184 ARG A N 1
ATOM 1429 C CA . ARG A 1 184 ? -14.042 1.175 0.534 1.00 94.50 184 ARG A CA 1
ATOM 1430 C C . ARG A 1 184 ? -13.410 2.136 -0.471 1.00 94.50 184 ARG A C 1
ATOM 1432 O O . ARG A 1 184 ? -13.111 1.704 -1.580 1.00 94.50 184 ARG A O 1
ATOM 1439 N N . ALA A 1 185 ? -13.202 3.395 -0.090 1.00 94.31 185 ALA A N 1
ATOM 1440 C CA . ALA A 1 185 ? -12.535 4.382 -0.935 1.00 94.31 185 ALA A CA 1
ATOM 1441 C C . ALA A 1 185 ? -11.095 3.947 -1.255 1.00 94.31 185 ALA A C 1
ATOM 1443 O O . ALA A 1 185 ? -10.707 3.916 -2.423 1.00 94.31 185 ALA A O 1
ATOM 1444 N N . LEU A 1 186 ? -10.345 3.494 -0.242 1.00 94.25 186 LEU A N 1
ATOM 1445 C CA . LEU A 1 186 ? -9.017 2.910 -0.432 1.00 94.25 186 LEU A CA 1
ATOM 1446 C C . LEU A 1 186 ? -9.050 1.687 -1.346 1.00 94.25 186 LEU A C 1
ATOM 1448 O O . LEU A 1 186 ? -8.256 1.609 -2.276 1.00 94.25 186 LEU A O 1
ATOM 1452 N N . ALA A 1 187 ? -9.970 0.746 -1.117 1.00 93.44 187 ALA A N 1
ATOM 1453 C CA . ALA A 1 187 ? -10.077 -0.451 -1.944 1.00 93.44 187 ALA A CA 1
ATOM 1454 C C . ALA A 1 187 ? -10.289 -0.094 -3.422 1.00 93.44 187 ALA A C 1
ATOM 1456 O O . ALA A 1 187 ? -9.568 -0.610 -4.270 1.00 93.44 187 ALA A O 1
ATOM 1457 N N . GLN A 1 188 ? -11.217 0.820 -3.723 1.00 93.81 188 GLN A N 1
ATOM 1458 C CA . GLN A 1 188 ? -11.496 1.278 -5.090 1.00 93.81 188 GLN A CA 1
ATOM 1459 C C . GLN A 1 188 ? -10.289 1.957 -5.745 1.00 93.81 188 GLN A C 1
ATOM 1461 O O . GLN A 1 188 ? -10.065 1.788 -6.944 1.00 93.81 188 GLN A O 1
ATOM 1466 N N . HIS A 1 189 ? -9.508 2.718 -4.976 1.00 94.50 189 HIS A N 1
ATOM 1467 C CA . HIS A 1 189 ? -8.300 3.367 -5.484 1.00 94.50 189 HIS A CA 1
ATOM 1468 C C . HIS A 1 189 ? -7.166 2.368 -5.737 1.00 94.50 189 HIS A C 1
ATOM 1470 O O . HIS A 1 189 ? -6.524 2.383 -6.787 1.00 94.50 189 HIS A O 1
ATOM 1476 N N . ILE A 1 190 ? -6.960 1.446 -4.794 1.00 94.62 190 ILE A N 1
ATOM 1477 C CA . ILE A 1 190 ? -5.932 0.402 -4.860 1.00 94.62 190 ILE A CA 1
ATOM 1478 C C . ILE A 1 190 ? -6.242 -0.619 -5.957 1.00 94.62 190 ILE A C 1
ATOM 1480 O O . ILE A 1 190 ? -5.312 -1.113 -6.586 1.00 94.62 190 ILE A O 1
ATOM 1484 N N . GLU A 1 191 ? -7.513 -0.913 -6.252 1.00 91.75 191 GLU A N 1
ATOM 1485 C CA . GLU A 1 191 ? -7.903 -1.835 -7.334 1.00 91.75 191 GLU A CA 1
ATOM 1486 C C . GLU A 1 191 ? -7.380 -1.413 -8.716 1.00 91.75 191 GLU A C 1
ATOM 1488 O O . GLU A 1 191 ? -7.214 -2.275 -9.580 1.00 91.75 191 GLU A O 1
ATOM 1493 N N . ARG A 1 192 ? -7.062 -0.123 -8.905 1.00 92.38 192 ARG A N 1
ATOM 1494 C CA . ARG A 1 192 ? -6.466 0.421 -10.137 1.00 92.38 192 ARG A CA 1
ATOM 1495 C C . ARG A 1 192 ? -4.999 0.031 -10.322 1.00 92.38 192 ARG A C 1
ATOM 1497 O O . ARG A 1 192 ? -4.483 0.141 -11.429 1.00 92.38 192 ARG A O 1
ATOM 1504 N N . LEU A 1 193 ? -4.326 -0.422 -9.263 1.00 92.81 193 LEU A N 1
ATOM 1505 C CA . LEU A 1 193 ? -2.950 -0.890 -9.356 1.00 92.81 193 LEU A CA 1
ATOM 1506 C C . LEU A 1 193 ? -2.879 -2.275 -10.014 1.00 92.81 193 LEU A C 1
ATOM 1508 O O . LEU A 1 193 ? -3.689 -3.161 -9.691 1.00 92.81 193 LEU A O 1
ATOM 1512 N N . PRO A 1 194 ? -1.854 -2.516 -10.853 1.00 91.12 194 PRO A N 1
ATOM 1513 C CA . PRO A 1 194 ? -1.507 -3.858 -11.290 1.00 91.12 194 PRO A CA 1
ATOM 1514 C C . PRO A 1 194 ? -1.290 -4.781 -10.087 1.00 91.12 194 PRO A C 1
ATOM 1516 O O . PRO A 1 194 ? -0.746 -4.381 -9.054 1.00 91.12 194 PRO A O 1
ATOM 1519 N N . LYS A 1 195 ? -1.738 -6.032 -10.209 1.00 87.94 195 LYS A N 1
ATOM 1520 C CA . LYS A 1 195 ? -1.632 -7.031 -9.141 1.00 87.94 195 LYS A CA 1
ATOM 1521 C C . LYS A 1 195 ? -0.364 -7.871 -9.267 1.00 87.94 195 LYS A C 1
ATOM 1523 O O . LYS A 1 195 ? -0.063 -8.390 -10.343 1.00 87.94 195 LYS A O 1
ATOM 1528 N N . ARG A 1 196 ? 0.325 -8.090 -8.145 1.00 84.50 196 ARG A N 1
ATOM 1529 C CA . ARG A 1 196 ? 1.416 -9.065 -8.011 1.00 84.50 196 ARG A CA 1
ATOM 1530 C C . ARG A 1 196 ? 0.944 -10.234 -7.151 1.00 84.50 196 ARG A C 1
ATOM 1532 O O . ARG A 1 196 ? 0.739 -10.093 -5.949 1.00 84.50 196 ARG A O 1
ATOM 1539 N N . CYS A 1 197 ? 0.782 -11.384 -7.800 1.00 76.81 197 CYS A N 1
ATOM 1540 C CA . CYS A 1 197 ? 0.261 -12.608 -7.184 1.00 76.81 197 CYS A CA 1
ATOM 1541 C C . CYS A 1 197 ? 1.341 -13.629 -6.798 1.00 76.81 197 CYS A C 1
ATOM 1543 O O . CYS A 1 197 ? 1.028 -14.668 -6.230 1.00 76.81 197 CYS A O 1
ATOM 1545 N N . SER A 1 198 ? 2.595 -13.381 -7.173 1.00 72.38 198 SER A N 1
ATOM 1546 C CA . SER A 1 198 ? 3.706 -14.324 -7.034 1.00 72.38 198 SER A CA 1
ATOM 1547 C C . SER A 1 198 ? 5.025 -13.582 -6.814 1.00 72.38 198 SER A C 1
ATOM 1549 O O . SER A 1 198 ? 5.091 -12.360 -6.962 1.00 72.38 198 SER A O 1
ATOM 1551 N N . ALA A 1 199 ? 6.098 -14.332 -6.546 1.00 68.62 199 ALA A N 1
ATOM 1552 C CA . ALA A 1 199 ? 7.464 -13.801 -6.469 1.00 68.62 199 ALA A CA 1
ATOM 1553 C C . ALA A 1 199 ? 7.939 -13.152 -7.761 1.00 68.62 199 ALA A C 1
ATOM 1555 O O . ALA A 1 199 ? 8.671 -12.169 -7.709 1.00 68.62 199 ALA A O 1
ATOM 1556 N N . SER A 1 200 ? 7.441 -13.602 -8.911 1.00 70.50 200 SER A N 1
ATOM 1557 C CA . SER A 1 200 ? 7.745 -12.958 -10.185 1.00 70.50 200 SER A CA 1
ATOM 1558 C C . SER A 1 200 ? 7.357 -11.480 -10.183 1.00 70.50 200 SER A C 1
ATOM 1560 O O . SER A 1 200 ? 6.228 -11.111 -9.844 1.00 70.50 200 SER A O 1
ATOM 1562 N N . VAL A 1 201 ? 8.312 -10.650 -10.590 1.00 74.06 201 VAL A N 1
ATOM 1563 C CA . VAL A 1 201 ? 8.132 -9.213 -10.773 1.00 74.06 201 VAL A CA 1
ATOM 1564 C C . VAL A 1 201 ? 7.097 -8.937 -11.864 1.00 74.06 201 VAL A C 1
ATOM 1566 O O . VAL A 1 201 ? 6.936 -9.727 -12.800 1.00 74.06 201 VAL A O 1
ATOM 1569 N N . ARG A 1 202 ? 6.353 -7.838 -11.723 1.00 79.12 202 ARG A N 1
ATOM 1570 C CA . ARG A 1 202 ? 5.330 -7.405 -12.676 1.00 79.12 202 ARG A CA 1
ATOM 1571 C C . ARG A 1 202 ? 5.533 -5.933 -12.993 1.00 79.12 202 ARG A C 1
ATOM 1573 O O . ARG A 1 202 ? 6.032 -5.193 -12.160 1.00 79.12 202 ARG A O 1
ATOM 1580 N N . SER A 1 203 ? 5.121 -5.526 -14.186 1.00 86.25 203 SER A N 1
ATOM 1581 C CA . SER A 1 203 ? 5.021 -4.108 -14.519 1.00 86.25 203 SER A CA 1
ATOM 1582 C C . SER A 1 203 ? 3.922 -3.478 -13.660 1.00 86.25 203 SER A C 1
ATOM 1584 O O . SER A 1 203 ? 2.748 -3.839 -13.776 1.00 86.25 203 SER A O 1
ATOM 1586 N N . GLY A 1 204 ? 4.334 -2.610 -12.749 1.00 88.94 204 GLY A N 1
ATOM 1587 C CA . GLY A 1 204 ? 3.500 -1.746 -11.930 1.00 88.94 204 GLY A CA 1
ATOM 1588 C C . GLY A 1 204 ? 3.289 -0.379 -12.572 1.00 88.94 204 GLY A C 1
ATOM 1589 O O . GLY A 1 204 ? 3.730 -0.132 -13.692 1.00 88.94 204 GLY A O 1
ATOM 1590 N N . LEU A 1 205 ? 2.608 0.512 -11.850 1.00 90.12 205 LEU A N 1
ATOM 1591 C CA . LEU A 1 205 ? 2.500 1.911 -12.264 1.00 90.12 205 LEU A CA 1
ATOM 1592 C C . LEU A 1 205 ? 3.825 2.636 -12.036 1.00 90.12 205 LEU A C 1
ATOM 1594 O O . LEU A 1 205 ? 4.418 2.524 -10.961 1.00 90.12 205 LEU A O 1
ATOM 1598 N N . GLU A 1 206 ? 4.238 3.438 -13.009 1.00 88.25 206 GLU A N 1
ATOM 1599 C CA . GLU A 1 206 ? 5.469 4.227 -12.970 1.00 88.25 206 GLU A CA 1
ATOM 1600 C C . GLU A 1 206 ? 5.269 5.625 -13.581 1.00 88.25 206 GLU A C 1
ATOM 1602 O O . GLU A 1 206 ? 4.206 5.948 -14.120 1.00 88.25 206 GLU A O 1
ATOM 1607 N N . GLY A 1 207 ? 6.275 6.493 -13.441 1.00 85.31 207 GLY A N 1
ATOM 1608 C CA . GLY A 1 207 ? 6.295 7.816 -14.067 1.00 85.31 207 GLY A CA 1
ATOM 1609 C C . GLY A 1 207 ? 5.070 8.686 -13.750 1.00 85.31 207 GLY A C 1
ATOM 1610 O O . GLY A 1 207 ? 4.713 8.902 -12.589 1.00 85.31 207 GLY A O 1
ATOM 1611 N N . VAL A 1 208 ? 4.441 9.226 -14.799 1.00 86.94 208 VAL A N 1
ATOM 1612 C CA . VAL A 1 208 ? 3.297 10.153 -14.695 1.00 86.94 208 VAL A CA 1
ATOM 1613 C C . VAL A 1 208 ? 2.040 9.459 -14.166 1.00 86.94 208 VAL A C 1
ATOM 1615 O O . VAL A 1 208 ? 1.288 10.061 -13.400 1.00 86.94 208 VAL A O 1
ATOM 1618 N N . GLU A 1 209 ? 1.819 8.193 -14.524 1.00 89.25 209 GLU A N 1
ATOM 1619 C CA . GLU A 1 209 ? 0.657 7.436 -14.048 1.00 89.25 209 GLU A CA 1
ATOM 1620 C C . GLU A 1 209 ? 0.746 7.180 -12.545 1.00 89.25 209 GLU A C 1
ATOM 1622 O O . GLU A 1 209 ? -0.224 7.405 -11.820 1.00 89.25 209 GLU A O 1
ATOM 1627 N N . LEU A 1 210 ? 1.932 6.794 -12.061 1.00 89.56 210 LEU A N 1
ATOM 1628 C CA . LEU A 1 210 ? 2.186 6.658 -10.629 1.00 89.56 210 LEU A CA 1
ATOM 1629 C C . LEU A 1 210 ? 2.015 7.991 -9.899 1.00 89.56 210 LEU A C 1
ATOM 1631 O O . LEU A 1 210 ? 1.412 8.029 -8.829 1.00 89.56 210 LEU A O 1
ATOM 1635 N N . ARG A 1 211 ? 2.520 9.086 -10.480 1.00 88.81 211 ARG A N 1
ATOM 1636 C CA . ARG A 1 211 ? 2.378 10.427 -9.904 1.00 88.81 211 ARG A CA 1
ATOM 1637 C C . ARG A 1 211 ? 0.911 10.789 -9.694 1.00 88.81 211 ARG A C 1
ATOM 1639 O O . ARG A 1 211 ? 0.522 11.086 -8.569 1.00 88.81 211 ARG A O 1
ATOM 1646 N N . ARG A 1 212 ? 0.097 10.679 -10.746 1.00 90.88 212 ARG A N 1
ATOM 1647 C CA . ARG A 1 212 ? -1.346 10.939 -10.680 1.00 90.88 212 ARG A CA 1
ATOM 1648 C C . ARG A 1 212 ? -2.032 10.032 -9.660 1.00 90.88 212 ARG A C 1
ATOM 1650 O O . ARG A 1 212 ? -2.858 10.492 -8.880 1.00 90.88 212 ARG A O 1
ATOM 1657 N N . TRP A 1 213 ? -1.674 8.749 -9.640 1.00 93.44 213 TRP A N 1
ATOM 1658 C CA . TRP A 1 213 ? -2.238 7.803 -8.682 1.00 93.44 213 TRP A CA 1
ATOM 1659 C C . TRP A 1 213 ? -1.923 8.194 -7.228 1.00 93.44 213 TRP A C 1
ATOM 1661 O O . TRP A 1 213 ? -2.794 8.074 -6.366 1.00 93.44 213 TRP A O 1
ATOM 1671 N N . LEU A 1 214 ? -0.712 8.686 -6.945 1.00 91.31 214 LEU A N 1
ATOM 1672 C CA . LEU A 1 214 ? -0.320 9.159 -5.613 1.00 91.31 214 LEU A CA 1
ATOM 1673 C C . LEU A 1 214 ? -0.983 10.485 -5.233 1.00 91.31 214 LEU A C 1
ATOM 1675 O O . LEU A 1 214 ? -1.379 10.637 -4.082 1.00 91.31 214 LEU A O 1
ATOM 1679 N N . GLU A 1 215 ? -1.138 11.417 -6.173 1.00 90.00 215 GLU A N 1
ATOM 1680 C CA . GLU A 1 215 ? -1.884 12.665 -5.958 1.00 90.00 215 GLU A CA 1
ATOM 1681 C C . GLU A 1 215 ? -3.347 12.372 -5.589 1.00 90.00 215 GLU A C 1
ATOM 1683 O O . GLU A 1 215 ? -3.874 12.912 -4.620 1.00 90.00 215 GLU A O 1
ATOM 1688 N N . GLU A 1 216 ? -3.992 11.449 -6.304 1.00 92.19 216 GLU A N 1
ATOM 1689 C CA . GLU A 1 216 ? -5.351 11.003 -5.985 1.00 92.19 216 GLU A CA 1
ATOM 1690 C C . GLU A 1 216 ? -5.423 10.253 -4.648 1.00 92.19 216 GLU A C 1
ATOM 1692 O O . GLU A 1 216 ? -6.372 10.449 -3.887 1.00 92.19 216 GLU A O 1
ATOM 1697 N N . LEU A 1 217 ? -4.419 9.424 -4.326 1.00 92.19 217 LEU A N 1
ATOM 1698 C CA . LEU A 1 217 ? -4.342 8.769 -3.018 1.00 92.19 217 LEU A CA 1
ATOM 1699 C C . LEU A 1 217 ? -4.233 9.812 -1.901 1.00 92.19 217 LEU A C 1
ATOM 1701 O O . LEU A 1 217 ? -4.930 9.676 -0.900 1.00 92.19 217 LEU A O 1
ATOM 1705 N N . ALA A 1 218 ? -3.413 10.851 -2.085 1.00 89.81 218 ALA A N 1
ATOM 1706 C CA . ALA A 1 218 ? -3.236 11.918 -1.108 1.00 89.81 218 ALA A CA 1
ATOM 1707 C C . ALA A 1 218 ? -4.570 12.612 -0.788 1.00 89.81 218 ALA A C 1
ATOM 1709 O O . ALA A 1 218 ? -4.904 12.777 0.385 1.00 89.81 218 ALA A O 1
ATOM 1710 N N . LEU A 1 219 ? -5.385 12.901 -1.809 1.00 90.56 219 LEU A N 1
ATOM 1711 C CA . LEU A 1 219 ? -6.732 13.460 -1.630 1.00 90.56 219 LEU A CA 1
ATOM 1712 C C . LEU A 1 219 ? -7.661 12.515 -0.849 1.00 90.56 219 LEU A C 1
ATOM 1714 O O . LEU A 1 219 ? -8.436 12.961 -0.002 1.00 90.56 219 LEU A O 1
ATOM 1718 N N . VAL A 1 220 ? -7.585 11.201 -1.099 1.00 91.69 220 VAL A N 1
ATOM 1719 C CA . VAL A 1 220 ? -8.347 10.201 -0.327 1.00 91.69 220 VAL A CA 1
ATOM 1720 C C . VAL A 1 220 ? -7.879 10.167 1.128 1.00 91.69 220 VAL A C 1
ATOM 1722 O O . VAL A 1 220 ? -8.717 10.108 2.027 1.00 91.69 220 VAL A O 1
ATOM 1725 N N . THR A 1 221 ? -6.567 10.210 1.374 1.00 89.50 221 THR A N 1
ATOM 1726 C CA . THR A 1 221 ? -6.015 10.205 2.735 1.00 89.50 221 THR A CA 1
ATOM 1727 C C . THR A 1 221 ? -6.342 11.480 3.500 1.00 89.50 221 THR A C 1
ATOM 1729 O O . THR A 1 221 ? -6.686 11.384 4.669 1.00 89.50 221 THR A O 1
ATOM 1732 N N . GLU A 1 222 ? -6.316 12.643 2.848 1.00 89.94 222 GLU A N 1
ATOM 1733 C CA . GLU A 1 222 ? -6.658 13.937 3.451 1.00 89.94 222 GLU A CA 1
ATOM 1734 C C . GLU A 1 222 ? -8.143 13.992 3.831 1.00 89.94 222 GLU A C 1
ATOM 1736 O O . GLU A 1 222 ? -8.499 14.371 4.943 1.00 89.94 222 GLU A O 1
ATOM 1741 N N . HIS A 1 223 ? -9.029 13.517 2.951 1.00 92.00 223 HIS A N 1
ATOM 1742 C CA . HIS A 1 223 ? -10.462 13.469 3.248 1.00 92.00 223 HIS A CA 1
ATOM 1743 C C . HIS A 1 223 ? -10.803 12.580 4.459 1.00 92.00 223 HIS A C 1
ATOM 1745 O O . HIS A 1 223 ? -11.794 12.822 5.150 1.00 92.00 223 HIS A O 1
ATOM 1751 N N . TRP A 1 224 ? -9.990 11.552 4.720 1.00 91.75 224 TRP A N 1
ATOM 1752 C CA . TRP A 1 224 ? -10.174 10.581 5.801 1.00 91.75 224 TRP A CA 1
ATOM 1753 C C . TRP A 1 224 ? -9.007 10.589 6.801 1.00 91.75 224 TRP A C 1
ATOM 1755 O O . TRP A 1 224 ? -8.678 9.540 7.357 1.00 91.75 224 TRP A O 1
ATOM 1765 N N . GLU A 1 225 ? -8.389 11.745 7.047 1.00 87.44 225 GLU A N 1
ATOM 1766 C CA . GLU A 1 225 ? -7.130 11.877 7.803 1.00 87.44 225 GLU A CA 1
ATOM 1767 C C . GLU A 1 225 ? -7.149 11.180 9.175 1.00 87.44 225 GLU A C 1
ATOM 1769 O O . GLU A 1 225 ? -6.174 10.544 9.559 1.00 87.44 225 GLU A O 1
ATOM 1774 N N . GLY A 1 226 ? -8.279 11.223 9.891 1.00 89.88 226 GLY A N 1
ATOM 1775 C CA . GLY A 1 226 ? -8.441 10.565 11.197 1.00 89.88 226 GLY A CA 1
ATOM 1776 C C . GLY A 1 226 ? -8.784 9.069 11.146 1.00 89.88 226 GLY A C 1
ATOM 1777 O O . GLY A 1 226 ? -8.884 8.427 12.190 1.00 89.88 226 GLY A O 1
ATOM 1778 N N . ALA A 1 227 ? -9.011 8.508 9.958 1.00 93.69 227 ALA A N 1
ATOM 1779 C CA . ALA A 1 227 ? -9.439 7.122 9.765 1.00 93.69 227 ALA A CA 1
ATOM 1780 C C . ALA A 1 227 ? -8.472 6.294 8.912 1.00 93.69 227 ALA A C 1
ATOM 1782 O O . ALA A 1 227 ? -8.616 5.071 8.886 1.00 93.69 227 ALA A O 1
ATOM 1783 N N . ILE A 1 228 ? -7.515 6.923 8.224 1.00 94.12 228 ILE A N 1
ATOM 1784 C CA . ILE A 1 228 ? -6.512 6.255 7.391 1.00 94.12 228 ILE A CA 1
ATOM 1785 C C . ILE A 1 228 ? -5.126 6.442 8.000 1.00 94.12 228 ILE A C 1
ATOM 1787 O O . ILE A 1 228 ? -4.760 7.535 8.404 1.00 94.12 228 ILE A O 1
ATOM 1791 N N . ASP A 1 229 ? -4.344 5.368 8.029 1.00 93.00 229 ASP A N 1
ATOM 1792 C CA . ASP A 1 229 ? -2.930 5.394 8.406 1.00 93.00 229 ASP A CA 1
ATOM 1793 C C . ASP A 1 229 ? -2.131 4.570 7.394 1.00 93.00 229 ASP A C 1
ATOM 1795 O O . ASP A 1 229 ? -2.658 3.654 6.747 1.00 93.00 229 ASP A O 1
ATOM 1799 N N . TRP A 1 230 ? -0.851 4.886 7.242 1.00 93.12 230 TRP A N 1
ATOM 1800 C CA . TRP A 1 230 ? 0.051 4.112 6.409 1.00 93.12 230 TRP A CA 1
ATOM 1801 C C . TRP A 1 230 ? 1.464 4.055 6.989 1.00 93.12 230 TRP A C 1
ATOM 1803 O O . TRP A 1 230 ? 1.944 4.952 7.684 1.00 93.12 230 TRP A O 1
ATOM 1813 N N . ARG A 1 231 ? 2.161 2.964 6.679 1.00 91.81 231 ARG A N 1
ATOM 1814 C CA . ARG A 1 231 ? 3.567 2.749 7.032 1.00 91.81 231 ARG A CA 1
ATOM 1815 C C . ARG A 1 231 ? 4.310 2.116 5.875 1.00 91.81 231 ARG A C 1
ATOM 1817 O O . ARG A 1 231 ? 3.703 1.471 5.021 1.00 91.81 231 ARG A O 1
ATOM 1824 N N . SER A 1 232 ? 5.629 2.268 5.863 1.00 91.31 232 SER A N 1
ATOM 1825 C CA . SER A 1 232 ? 6.445 1.628 4.842 1.00 91.31 232 SER A CA 1
ATOM 1826 C C . SER A 1 232 ? 7.760 1.078 5.369 1.00 91.31 232 SER A C 1
ATOM 1828 O O . SER A 1 232 ? 8.324 1.568 6.351 1.00 91.31 232 SER A O 1
ATOM 1830 N N . ILE A 1 233 ? 8.226 0.027 4.704 1.00 89.38 233 ILE A N 1
ATOM 1831 C CA . ILE A 1 233 ? 9.523 -0.594 4.922 1.00 89.38 233 ILE A CA 1
ATOM 1832 C C . ILE A 1 233 ? 10.266 -0.631 3.605 1.00 89.38 233 ILE A C 1
ATOM 1834 O O . ILE A 1 233 ? 9.780 -1.175 2.618 1.00 89.38 233 ILE A O 1
ATOM 1838 N N . ARG A 1 234 ? 11.496 -0.143 3.629 1.00 87.88 234 ARG A N 1
ATOM 1839 C CA . ARG A 1 234 ? 12.441 -0.267 2.533 1.00 87.88 234 ARG A CA 1
ATOM 1840 C C . ARG A 1 234 ? 13.417 -1.403 2.807 1.00 87.88 234 ARG A C 1
ATOM 1842 O O . ARG A 1 234 ? 14.032 -1.459 3.874 1.00 87.88 234 ARG A O 1
ATOM 1849 N N . VAL A 1 235 ? 13.583 -2.289 1.833 1.00 83.25 235 VAL A N 1
ATOM 1850 C CA . VAL A 1 235 ? 14.521 -3.410 1.906 1.00 83.25 235 VAL A CA 1
ATOM 1851 C C . VAL A 1 235 ? 15.937 -2.921 1.595 1.00 83.25 235 VAL A C 1
ATOM 1853 O O . VAL A 1 235 ? 16.184 -2.242 0.600 1.00 83.25 235 VAL A O 1
ATOM 1856 N N . LYS A 1 236 ? 16.892 -3.255 2.460 1.00 72.56 236 LYS A N 1
ATOM 1857 C CA . LYS A 1 236 ? 18.322 -3.022 2.245 1.00 72.56 236 LYS A CA 1
ATOM 1858 C C . LYS A 1 236 ? 18.846 -4.108 1.311 1.00 72.56 236 LYS A C 1
ATOM 1860 O O . LYS A 1 236 ? 18.679 -5.291 1.590 1.00 72.56 236 LYS A O 1
ATOM 1865 N N . SER A 1 237 ? 19.505 -3.707 0.228 1.00 56.81 237 SER A N 1
ATOM 1866 C CA . SER A 1 237 ? 20.246 -4.653 -0.609 1.00 56.81 237 SER A CA 1
ATOM 1867 C C . SER A 1 237 ? 21.416 -5.224 0.188 1.00 56.81 237 SER A C 1
ATOM 1869 O O . SER A 1 237 ? 22.162 -4.462 0.805 1.00 56.81 237 SER A O 1
ATOM 1871 N N . ILE A 1 238 ? 21.583 -6.542 0.153 1.00 49.78 238 ILE A N 1
ATOM 1872 C CA . ILE A 1 238 ? 22.811 -7.208 0.588 1.00 49.78 238 ILE A CA 1
ATOM 1873 C C . ILE A 1 238 ? 23.597 -7.446 -0.693 1.00 49.78 238 ILE A C 1
ATOM 1875 O O . ILE A 1 238 ? 23.161 -8.224 -1.538 1.00 49.78 238 ILE A O 1
ATOM 1879 N N . TYR A 1 239 ? 24.664 -6.675 -0.873 1.00 41.03 239 TYR A N 1
ATOM 1880 C CA . TYR A 1 239 ? 25.673 -6.938 -1.895 1.00 41.03 239 TYR A CA 1
ATOM 1881 C C . TYR A 1 239 ? 26.730 -7.875 -1.319 1.00 41.03 239 TYR A C 1
ATOM 1883 O O . TYR A 1 239 ? 27.025 -7.727 -0.109 1.00 41.03 239 TYR A O 1
#

Secondary structure (DSSP, 8-state):
---S-EEEEEEEE--S-TT--PPPEEEEEEEE--S---TTSSS------PPPPTT--EEEEEEEESS-HHHHTT--TT--------TT----TT--EEEEEEESS-EEEEEEEEETTTEEEEE--TT--SS---EEE-TT--EEEEE--S---TTSEEEE-S--SS-SS-EEEEEEESSHHHHHHHHHHHTTSPEE-SSS----B-HHHHHHHHHHHHHHH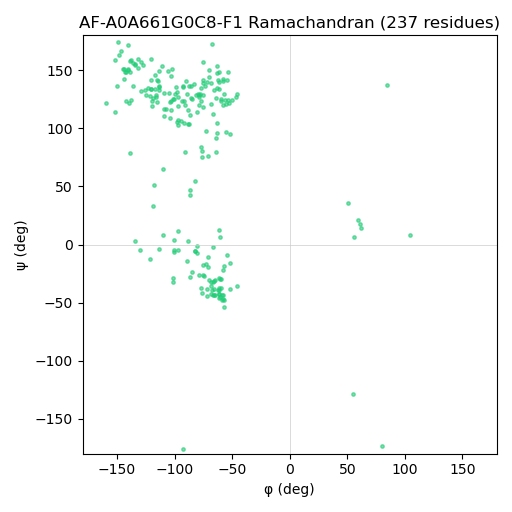HHTTTTEEEEEEEEPP--

Mean predicted aligned error: 14.53 Å

Sequence (239 aa):
QIDDELFQYWITITPVDADSDMPTLSSNAYIRIPEKFSAAALEPEVRISMAKADAGFLDTLQIVELRNVRSCASGNNRYRASRETSSSYSFAGDDCYALEVGSTADAVVFFLNHQLNHGLVRLTDATCSQRTSAKIARTNKQIRFPLPLESLPSSSWAVADSWQLHPDRETYYVVAATDTKAARALAQHIERLPKRCSASVRSGLEGVELRRWLEELALVTEHWEGAIDWRSIRVKSIY

pLDDT: mean 74.34, std 18.24, range [34.5, 95.69]

Radius of gyration: 22.02 Å; Cα contacts (8 Å, |Δi|>4): 438; chains: 1; bounding box: 57×53×60 Å

Foldseek 3Di:
DPPFDWDKDKDWDDDPDPPDPDDIDIDIDTDGQPPPPDVPPPDDPPQLWLAFQPLCFWPDWFKDFPDDQVVLQPPPLPDPDDQPPPDDDRPDSRFTIWIKIAGQAWKWKWKWKQAQVQGIATEAELVQDLFGHIDIHHHGDIDIGGDLDSDDDRPQKDWDRTDDLHDPAMKMKMKIFRDPVLSVVVRVLNSPWHYDNHNDGHRTDHDPRNVVSSVVVSVSCVVRSNTMGMIMMGGHDDD

Solvent-accessible surface area (backbone atoms only — not comparable to full-atom values): 14182 Å² total; per-residue (Å²): 136,90,89,68,75,72,43,79,43,79,49,73,51,67,68,90,54,92,88,53,89,64,73,71,47,72,51,78,46,81,44,75,68,58,99,77,74,61,91,77,80,73,68,82,79,77,77,69,48,52,72,69,42,78,40,66,38,64,76,41,78,47,61,42,68,72,47,64,65,73,64,51,75,59,78,64,88,76,73,88,72,78,84,73,80,56,91,92,54,81,76,59,99,78,59,35,30,21,44,36,36,33,19,73,41,54,27,41,33,38,46,33,36,35,41,57,96,30,25,36,25,28,45,40,51,89,81,52,60,90,62,69,52,66,41,76,34,40,54,81,34,75,40,74,44,77,38,68,53,82,78,76,65,72,77,42,56,43,82,41,84,58,51,65,88,75,51,97,38,41,30,38,37,39,43,32,14,57,39,74,65,53,32,50,53,50,44,63,59,51,52,73,38,39,74,36,56,57,59,66,85,57,79,28,41,44,70,70,60,33,50,54,52,48,55,54,47,42,54,55,40,61,77,33,29,79,38,26,28,60,52,35,40,32,46,50,84,84,126